Protein AF-A0A256K392-F1 (afdb_monomer)

Solvent-accessible surface area (backbone atoms only — not comparable to full-atom values): 18544 Å² total; per-residue (Å²): 137,90,82,90,87,82,88,84,87,84,84,86,85,80,87,85,85,87,83,89,86,84,88,83,85,89,82,84,88,82,82,86,81,87,84,83,86,85,86,85,81,87,85,88,84,87,83,88,81,89,87,86,90,85,88,85,89,88,82,90,83,94,78,85,88,77,91,72,77,81,73,70,75,74,74,72,71,73,66,70,49,43,31,36,43,35,46,28,26,58,23,55,61,65,75,44,62,61,86,22,88,60,51,7,28,46,30,39,31,24,19,27,38,35,36,24,50,76,59,30,83,83,64,53,84,72,36,63,56,49,67,11,45,45,29,14,21,30,55,21,39,27,65,26,49,95,93,48,65,9,34,33,55,56,40,60,71,32,91,54,41,79,44,55,38,77,50,54,59,94,72,76,59,83,28,77,78,32,87,79,75,79,60,94,64,67,36,49,36,47,52,79,31,62,39,72,50,75,45,81,43,35,66,50,27,20,38,32,42,42,25,13,39,34,41,23,35,21,28,23,40,28,41,40,65,66,25,36,73,45,14,47,78,81,72,66,67,45,70,45,81,54,38,90,39,45,39,46,27,31,35,25,49,34,61,68,83,51,52,72,48,45,73,54,51,19,39,60,56,37,95,51,65,86,62,56,57,81,52,80,46,32,22,38,56,39,92,76,58,87,75,83,69,90,77,78,57,45,76,48,36,37,44,34,36,36,37,71,107

Secondary structure (DSSP, 8-state):
--------------------------------------------------------------------------------EEEEEEEEE---TTSS-TTSTTTT--EEEEEEEEEESSS-SS--TTSPPPHHHHHHHHH--TT-STTS--HHHHHHT-TTEEEEEEE--SSPPP-SS-TTS-S--PPPBPTT-EEEEEEEE-TT-EEEEEEEEES-SSEEEEE-TT-EESS-SSSPPP-EE-GGGEEEEE-SSS---S-TT-SSSSTTT-SSSS-S-------EEGGG--SS-----GGGTEEEEEEE-

Sequence (309 aa):
MTHRDARRRFLTASGGLATLALAGCLGDGGTGDQGGMDDGSGMDGDGAMNGDGGADDDEGMDGDGGTDDDETGDDGMAESATVRVRIENVASPDFYPAETPTDGAVWITPGAYAVHEGENPVYELGESASIGLEALAEAGPPTGFEGADGLVDELEASSVVAHSGVYAPADTVADPNDPTGEVPGAPPIAPGGAFEFEVDVSPGHRLSFASMFVPSNDVFVSTEEAGIVLWPEDGDPVDGDVTDAAALFDAGTEPNAEPPGKGPDQAPAQEAPDQGADEGGVVRRLREVDDGHEYPAVGDVVQVTVTPT

Organism: Halorubrum ezzemoulense (NCBI:txid337243)

Mean predicted aligned error: 14.4 Å

pLDDT: mean 79.13, std 24.51, range [30.17, 98.94]

InterPro domains:
  IPR009465 Spondin, N-terminal [NF038123] (82-305)
  IPR038678 Spondin, N-terminal domain superfamily [G3DSA:2.60.40.2130] (65-279)

Foldseek 3Di:
DDDDDDDDDDDDDDDDDDDDDDDDDDDDDDDDDDDDDDDDDDDDDDDDDDDDDDDDDDDDDDDDDDPPPPPVPCPPPFDKFKKKKKKAFLADQQCAPCPFLSRRWKWWAKKKKFWFAFWAQQFDFFAAGDQQLLLCQAPNDQQGDVPDGHSQSSLVPDPGTPDMDIFADPDADQASLPVPPPDPGGHTDTHGDMTMDMDMDGARIFMWMWIYIAFFRGKIKIFDGGGHGQHHNPDGGDFWWRQVRMAMKGNQQADRQDEGRDDQRTPSNDPDSHGGDGRVTHIHGVVPDPSPYDDDTSVNTIIMGMHTD

Radius of gyration: 31.11 Å; Cα contacts (8 Å, |Δi|>4): 636; chains: 1; bounding box: 67×87×109 Å

Nearest PDB structures (foldseek):
  3d34-assembly1_A  TM=7.121E-01  e=4.909E-09  Homo sapiens
  3q13-assembly1_A  TM=6.413E-01  e=3.363E-08  Homo sapiens

Structure (mmCIF, N/CA/C/O backbone):
data_AF-A0A256K392-F1
#
_entry.id   AF-A0A256K392-F1
#
loop_
_atom_site.group_PDB
_atom_site.id
_atom_site.type_symbol
_atom_site.label_atom_id
_atom_site.label_alt_id
_atom_site.label_comp_id
_atom_site.label_asym_id
_atom_site.label_entity_id
_atom_site.label_seq_id
_atom_site.pdbx_PDB_ins_code
_atom_site.Cartn_x
_atom_site.Cartn_y
_atom_site.Cartn_z
_atom_site.occupancy
_atom_site.B_iso_or_equiv
_atom_site.auth_seq_id
_atom_site.auth_comp_id
_atom_site.auth_asym_id
_atom_site.auth_atom_id
_atom_site.pdbx_PDB_model_num
ATOM 1 N N . MET A 1 1 ? 16.420 -33.766 -53.984 1.00 40.19 1 MET A N 1
ATOM 2 C CA . MET A 1 1 ? 15.920 -32.801 -54.984 1.00 40.19 1 MET A CA 1
ATOM 3 C C . MET A 1 1 ? 15.340 -31.624 -54.197 1.00 40.19 1 MET A C 1
ATOM 5 O O . MET A 1 1 ? 14.243 -31.761 -53.692 1.00 40.19 1 MET A O 1
ATOM 9 N N . THR A 1 2 ? 16.145 -30.717 -53.636 1.00 45.31 2 THR A N 1
ATOM 10 C CA . THR A 1 2 ? 16.736 -29.483 -54.217 1.00 45.31 2 THR A CA 1
ATOM 11 C C . THR A 1 2 ? 15.733 -28.492 -54.815 1.00 45.31 2 THR A C 1
ATOM 13 O O . THR A 1 2 ? 15.120 -28.823 -55.823 1.00 45.31 2 THR A O 1
ATOM 16 N N . HIS A 1 3 ? 15.710 -27.294 -54.201 1.00 45.91 3 HIS A N 1
ATOM 17 C CA . HIS A 1 3 ? 15.350 -25.920 -54.644 1.00 45.91 3 HIS A CA 1
ATOM 18 C C . HIS A 1 3 ? 14.400 -25.286 -53.608 1.00 45.91 3 HIS A C 1
ATOM 20 O O . HIS A 1 3 ? 13.300 -25.785 -53.435 1.00 45.91 3 HIS A O 1
ATOM 26 N N . ARG A 1 4 ? 14.770 -24.336 -52.728 1.00 49.72 4 ARG A N 1
ATOM 27 C CA . ARG A 1 4 ? 15.493 -23.042 -52.838 1.00 49.72 4 ARG A CA 1
ATOM 28 C C . ARG A 1 4 ? 14.914 -22.105 -53.900 1.00 49.72 4 ARG A C 1
ATOM 30 O O . ARG A 1 4 ? 15.197 -22.316 -55.070 1.00 49.72 4 ARG A O 1
ATOM 37 N N . ASP A 1 5 ? 14.182 -21.088 -53.431 1.00 49.06 5 ASP A N 1
ATOM 38 C CA . ASP A 1 5 ? 14.104 -19.692 -53.912 1.00 49.06 5 ASP A CA 1
ATOM 39 C C . ASP A 1 5 ? 13.075 -18.936 -53.040 1.00 49.06 5 ASP A C 1
ATOM 41 O O . ASP A 1 5 ? 12.139 -19.551 -52.549 1.00 49.06 5 ASP A O 1
ATOM 45 N N . ALA A 1 6 ? 13.114 -17.632 -52.769 1.00 42.97 6 ALA A N 1
ATOM 46 C CA . ALA A 1 6 ? 14.144 -16.602 -52.800 1.00 42.97 6 ALA A CA 1
ATOM 47 C C . ALA A 1 6 ? 13.587 -15.377 -52.032 1.00 42.97 6 ALA A C 1
ATOM 49 O O . ALA A 1 6 ? 12.384 -15.202 -51.866 1.00 42.97 6 ALA A O 1
ATOM 50 N N . ARG A 1 7 ? 14.510 -14.540 -51.564 1.00 46.59 7 ARG A N 1
ATOM 51 C CA . ARG A 1 7 ? 14.376 -13.325 -50.742 1.00 46.59 7 ARG A CA 1
ATOM 52 C C . ARG A 1 7 ? 13.439 -12.244 -51.311 1.00 46.59 7 ARG A C 1
ATOM 54 O O . ARG A 1 7 ? 13.421 -12.050 -52.521 1.00 46.59 7 ARG A O 1
ATOM 61 N N . ARG A 1 8 ? 12.925 -11.372 -50.427 1.00 52.69 8 ARG A N 1
ATOM 62 C CA . ARG A 1 8 ? 12.938 -9.901 -50.613 1.00 52.69 8 ARG A CA 1
ATOM 63 C C . ARG A 1 8 ? 12.915 -9.162 -49.264 1.00 52.69 8 ARG A C 1
ATOM 65 O O . ARG A 1 8 ? 11.919 -9.169 -48.559 1.00 52.69 8 ARG A O 1
ATOM 72 N N . ARG A 1 9 ? 14.053 -8.537 -48.936 1.00 41.88 9 ARG A N 1
ATOM 73 C CA . ARG A 1 9 ? 14.199 -7.441 -47.965 1.00 41.88 9 ARG A CA 1
ATOM 74 C C . ARG A 1 9 ? 13.764 -6.148 -48.656 1.00 41.88 9 ARG A C 1
ATOM 76 O O . ARG A 1 9 ? 14.190 -5.926 -49.789 1.00 41.88 9 ARG A O 1
ATOM 83 N N . PHE A 1 10 ? 13.018 -5.293 -47.965 1.00 45.00 10 PHE A N 1
ATOM 84 C CA . PHE A 1 10 ? 12.927 -3.874 -48.296 1.00 45.00 10 PHE A CA 1
ATOM 85 C C . PHE A 1 10 ? 13.644 -3.085 -47.200 1.00 45.00 10 PHE A C 1
ATOM 87 O O . PHE A 1 10 ? 13.265 -3.128 -46.036 1.00 45.00 10 PHE A O 1
ATOM 94 N N . LEU A 1 11 ? 14.743 -2.449 -47.598 1.00 40.25 11 LEU A N 1
ATOM 95 C CA . LEU A 1 11 ? 15.396 -1.356 -46.891 1.00 40.25 11 LEU A CA 1
ATOM 96 C C . LEU A 1 11 ? 14.751 -0.073 -47.410 1.00 40.25 11 LEU A C 1
ATOM 98 O O . LEU A 1 11 ? 14.757 0.141 -48.624 1.00 40.25 11 LEU A O 1
ATOM 102 N N . THR A 1 12 ? 14.275 0.784 -46.516 1.00 46.38 12 THR A N 1
ATOM 103 C CA . THR A 1 12 ? 14.014 2.186 -46.843 1.00 46.38 12 THR A CA 1
ATOM 104 C C . THR A 1 12 ? 14.860 3.023 -45.900 1.00 46.38 12 THR A C 1
ATOM 106 O O . THR A 1 12 ? 14.600 3.089 -44.705 1.00 46.38 12 THR A O 1
ATOM 109 N N . ALA A 1 13 ? 15.926 3.591 -46.454 1.00 40.59 13 ALA A N 1
ATOM 110 C CA . ALA A 1 13 ? 16.734 4.622 -45.835 1.00 40.59 13 ALA A CA 1
ATOM 111 C C . ALA A 1 13 ? 16.375 5.949 -46.505 1.00 40.59 13 ALA A C 1
ATOM 113 O O . ALA A 1 13 ? 16.388 6.045 -47.733 1.00 40.59 13 ALA A O 1
ATOM 114 N N . SER A 1 14 ? 16.109 6.967 -45.700 1.00 49.56 14 SER A N 1
ATOM 115 C CA . SER A 1 14 ? 16.059 8.358 -46.137 1.00 49.56 14 SER A CA 1
ATOM 116 C C . SER A 1 14 ? 16.543 9.228 -44.981 1.00 49.56 14 SER A C 1
ATOM 118 O O . SER A 1 14 ? 15.827 9.425 -44.006 1.00 49.56 14 SER A O 1
ATOM 120 N N . GLY A 1 15 ? 17.793 9.696 -45.086 1.00 36.78 15 GLY A N 1
ATOM 121 C CA . GLY A 1 15 ? 18.264 10.887 -44.373 1.00 36.78 15 GLY A CA 1
ATOM 122 C C . GLY A 1 15 ? 17.644 12.140 -44.995 1.00 36.78 15 GLY A C 1
ATOM 123 O O . GLY A 1 15 ? 16.995 12.063 -46.032 1.00 36.78 15 GLY A O 1
ATOM 124 N N . GLY A 1 16 ? 17.799 13.342 -44.469 1.00 37.69 16 GLY A N 1
ATOM 125 C CA . GLY A 1 16 ? 18.478 13.879 -43.296 1.00 37.69 16 GLY A CA 1
ATOM 126 C C . GLY A 1 16 ? 18.304 15.403 -43.374 1.00 37.69 16 GLY A C 1
ATOM 127 O O . GLY A 1 16 ? 17.855 15.892 -44.409 1.00 37.69 16 GLY A O 1
ATOM 128 N N . LEU A 1 17 ? 18.659 16.150 -42.327 1.00 37.97 17 LEU A N 1
ATOM 129 C CA . LEU A 1 17 ? 19.214 17.511 -42.417 1.00 37.97 17 LEU A CA 1
ATOM 130 C C . LEU A 1 17 ? 19.549 18.007 -41.008 1.00 37.97 17 LEU A C 1
ATOM 132 O O . LEU A 1 17 ? 18.671 18.224 -40.182 1.00 37.97 17 LEU A O 1
ATOM 136 N N . ALA A 1 18 ? 20.845 18.179 -40.760 1.00 38.81 18 ALA A N 1
ATOM 137 C CA . ALA A 1 18 ? 21.370 18.940 -39.642 1.00 38.81 18 ALA A CA 1
ATOM 138 C C . ALA A 1 18 ? 21.511 20.404 -40.074 1.00 38.81 18 ALA A C 1
ATOM 140 O O . ALA A 1 18 ? 22.108 20.690 -41.115 1.00 38.81 18 ALA A O 1
ATOM 141 N N . THR A 1 19 ? 21.013 21.327 -39.258 1.00 42.72 19 THR A N 1
ATOM 142 C CA . THR A 1 19 ? 21.326 22.756 -39.345 1.00 42.72 19 THR A CA 1
ATOM 143 C C . THR A 1 19 ? 22.083 23.172 -38.092 1.00 42.72 19 THR A C 1
ATOM 145 O O . THR A 1 19 ? 21.503 23.277 -37.017 1.00 42.72 19 THR A O 1
ATOM 148 N N . LEU A 1 20 ? 23.389 23.408 -38.251 1.00 39.03 20 LEU A N 1
ATOM 149 C CA . LEU A 1 20 ? 24.193 24.212 -37.333 1.00 39.03 20 LEU A CA 1
ATOM 150 C C . LEU A 1 20 ? 23.914 25.699 -37.587 1.00 39.03 20 LEU A C 1
ATOM 152 O O . LEU A 1 20 ? 23.986 26.149 -38.732 1.00 39.03 20 LEU A O 1
ATOM 156 N N . ALA A 1 21 ? 23.739 26.468 -36.515 1.00 46.66 21 ALA A N 1
ATOM 157 C CA . ALA A 1 21 ? 23.997 27.903 -36.497 1.00 46.66 21 ALA A CA 1
ATOM 158 C C . ALA A 1 21 ? 24.859 28.238 -35.267 1.00 46.66 21 ALA A C 1
ATOM 160 O O . ALA A 1 21 ? 24.577 27.803 -34.155 1.00 46.66 21 ALA A O 1
ATOM 161 N N . LEU A 1 22 ? 25.945 28.969 -35.515 1.00 42.41 22 LEU A N 1
ATOM 162 C CA . LEU A 1 22 ? 26.962 29.430 -34.569 1.00 42.41 22 LEU A CA 1
ATOM 163 C C . LEU A 1 22 ? 26.827 30.948 -34.353 1.00 42.41 22 LEU A C 1
ATOM 165 O O . LEU A 1 22 ? 26.520 31.664 -35.305 1.00 42.41 22 LEU A O 1
ATOM 169 N N . ALA A 1 23 ? 27.250 31.382 -33.156 1.00 38.81 23 ALA A N 1
ATOM 170 C CA . ALA A 1 23 ? 27.645 32.737 -32.716 1.00 38.81 23 ALA A CA 1
ATOM 171 C C . ALA A 1 23 ? 26.511 33.736 -32.368 1.00 38.81 23 ALA A C 1
ATOM 173 O O . ALA A 1 23 ? 25.552 33.868 -33.113 1.00 38.81 23 ALA A O 1
ATOM 174 N N . GLY A 1 24 ? 26.569 34.518 -31.278 1.00 30.17 24 GLY A N 1
ATOM 175 C CA . GLY A 1 24 ? 27.601 34.704 -30.248 1.00 30.17 24 GLY A CA 1
ATOM 176 C C . GLY A 1 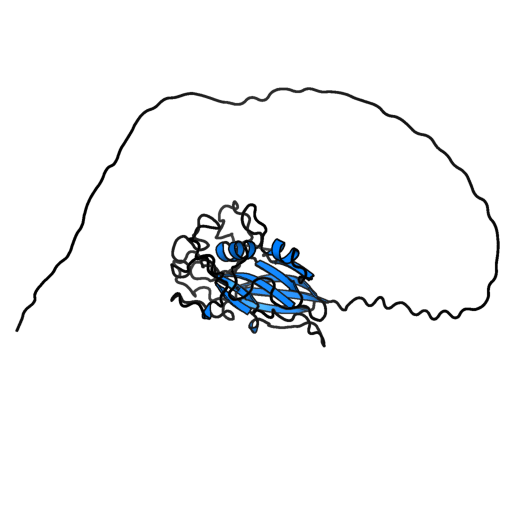24 ? 27.288 35.873 -29.287 1.00 30.17 24 GLY A C 1
ATOM 177 O O . GLY A 1 24 ? 26.268 36.537 -29.443 1.00 30.17 24 GLY A O 1
ATOM 178 N N . CYS A 1 25 ? 28.252 36.134 -28.385 1.00 41.62 25 CYS A N 1
ATOM 179 C CA . CYS A 1 25 ? 28.512 37.358 -27.586 1.00 41.62 25 CYS A CA 1
ATOM 180 C C . CYS A 1 25 ? 27.650 37.560 -26.311 1.00 41.62 25 CYS A C 1
ATOM 182 O O . CYS A 1 25 ? 26.445 37.714 -26.412 1.00 41.62 25 CYS A O 1
ATOM 184 N N . LEU A 1 26 ? 28.189 37.433 -25.083 1.00 36.59 26 LEU A N 1
ATOM 185 C CA . LEU A 1 26 ? 29.143 38.284 -24.315 1.00 36.59 26 LEU A CA 1
ATOM 186 C C . LEU A 1 26 ? 28.433 39.269 -23.355 1.00 36.59 26 LEU A C 1
ATOM 188 O O . LEU A 1 26 ? 27.670 40.111 -23.813 1.00 36.59 26 LEU A O 1
ATOM 192 N N . GLY A 1 27 ? 28.799 39.223 -22.064 1.00 32.47 27 GLY A N 1
ATOM 193 C CA . GLY A 1 27 ? 28.554 40.262 -21.043 1.00 32.47 27 GLY A CA 1
ATOM 194 C C . GLY A 1 27 ? 28.122 39.663 -19.696 1.00 32.47 27 GLY A C 1
ATOM 195 O O . GLY A 1 27 ? 26.992 39.212 -19.593 1.00 32.47 27 GLY A O 1
ATOM 196 N N . ASP A 1 28 ? 29.045 39.393 -18.762 1.00 36.66 28 ASP A N 1
ATOM 197 C CA . ASP A 1 28 ? 29.478 40.302 -17.667 1.00 36.66 28 ASP A CA 1
ATOM 198 C C . ASP A 1 28 ? 28.429 40.314 -16.531 1.00 36.66 28 ASP A C 1
ATOM 200 O O . ASP A 1 28 ? 27.298 40.723 -16.740 1.00 36.66 28 ASP A O 1
ATOM 204 N N . GLY A 1 29 ? 28.644 39.689 -15.372 1.00 36.31 29 GLY A N 1
ATOM 205 C CA . GLY A 1 29 ? 29.624 40.056 -14.349 1.00 36.31 29 GLY A CA 1
ATOM 206 C C . GLY A 1 29 ? 28.836 40.517 -13.111 1.00 36.31 29 GLY A C 1
ATOM 207 O O . GLY A 1 29 ? 28.153 41.533 -13.167 1.00 36.31 29 GLY A O 1
ATOM 208 N N . GLY A 1 30 ? 28.857 39.756 -12.012 1.00 32.38 30 GLY A N 1
ATOM 209 C CA . GLY A 1 30 ? 28.022 40.049 -10.838 1.00 32.38 30 GLY A CA 1
ATOM 210 C C . GLY A 1 30 ? 28.508 39.367 -9.564 1.00 32.38 30 GLY A C 1
ATOM 211 O O . GLY A 1 30 ? 27.901 38.416 -9.088 1.00 32.38 30 GLY A O 1
ATOM 212 N N . THR A 1 31 ? 29.636 39.838 -9.039 1.00 37.41 31 THR A N 1
ATOM 213 C CA . THR A 1 31 ? 30.092 39.594 -7.664 1.00 37.41 31 THR A CA 1
ATOM 214 C C . THR A 1 31 ? 29.244 40.387 -6.672 1.00 37.41 31 THR A C 1
ATOM 216 O O . THR A 1 31 ? 28.872 41.524 -6.961 1.00 37.41 31 THR A O 1
ATOM 219 N N . GLY A 1 32 ? 28.970 39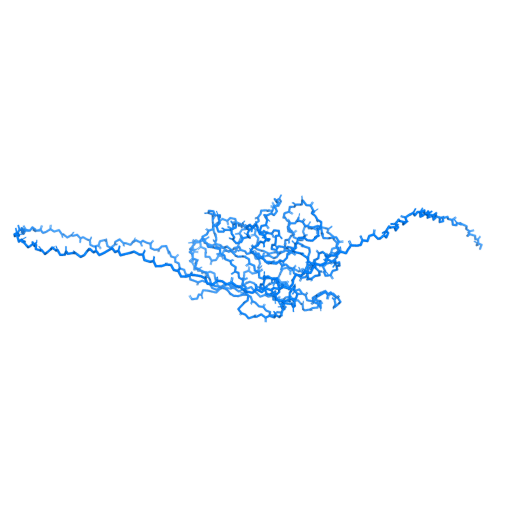.799 -5.507 1.00 35.75 32 GLY A N 1
ATOM 220 C CA . GLY A 1 32 ? 28.201 40.434 -4.439 1.00 35.75 32 GLY A CA 1
ATOM 221 C C . GLY A 1 32 ? 28.896 41.615 -3.766 1.00 35.75 32 GLY A C 1
ATOM 222 O O . GLY A 1 32 ? 30.085 41.837 -3.966 1.00 35.75 32 GLY A O 1
ATOM 223 N N . ASP A 1 33 ? 28.142 42.326 -2.933 1.00 36.59 33 ASP A N 1
ATOM 224 C CA . ASP A 1 33 ? 28.607 42.842 -1.647 1.00 36.59 33 ASP A CA 1
ATOM 225 C C . ASP A 1 33 ? 27.402 43.252 -0.794 1.00 36.59 33 ASP A C 1
ATOM 227 O O . ASP A 1 33 ? 26.360 43.675 -1.296 1.00 36.59 33 ASP A O 1
ATOM 231 N N . GLN A 1 34 ? 27.577 43.066 0.505 1.00 47.81 34 GLN A N 1
ATOM 232 C CA . GLN A 1 34 ? 26.666 43.406 1.580 1.00 47.81 34 GLN A CA 1
ATOM 233 C C . GLN A 1 34 ? 26.633 44.922 1.784 1.00 47.81 34 GLN A C 1
ATOM 235 O O . GLN A 1 34 ? 27.634 45.613 1.608 1.00 47.81 34 GLN A O 1
ATOM 240 N N . GLY A 1 35 ? 25.509 45.445 2.264 1.00 32.91 35 GLY A N 1
ATOM 241 C CA . GLY A 1 35 ? 25.483 46.811 2.761 1.00 32.91 35 GLY A CA 1
ATOM 242 C C . GLY A 1 35 ? 24.150 47.221 3.360 1.00 32.91 35 GLY A C 1
ATOM 243 O O . GLY A 1 35 ? 23.137 47.218 2.670 1.00 32.91 35 GLY A O 1
ATOM 244 N N . GLY A 1 36 ? 24.203 47.680 4.611 1.00 33.62 36 GLY A N 1
ATOM 245 C CA . GLY A 1 36 ? 23.394 48.821 5.036 1.00 33.62 36 GLY A CA 1
ATOM 246 C C . GLY A 1 36 ? 22.408 48.566 6.165 1.00 33.62 36 GLY A C 1
ATOM 247 O O . GLY A 1 36 ? 21.286 48.143 5.932 1.00 33.62 36 GLY A O 1
ATOM 248 N N . MET A 1 37 ? 22.852 48.907 7.372 1.00 44.97 37 MET A N 1
ATOM 249 C CA . MET A 1 37 ? 22.060 49.201 8.569 1.00 44.97 37 MET A CA 1
ATOM 250 C C . MET A 1 37 ? 20.975 50.259 8.289 1.00 44.97 37 MET A C 1
ATOM 252 O O . MET A 1 37 ? 21.246 51.173 7.515 1.00 44.97 37 MET A O 1
ATOM 256 N N . ASP A 1 38 ? 19.844 50.222 9.001 1.00 41.88 38 ASP A N 1
ATOM 257 C CA . ASP A 1 38 ? 19.486 51.367 9.850 1.00 41.88 38 ASP A CA 1
ATOM 258 C C . ASP A 1 38 ? 18.472 51.012 10.943 1.00 41.88 38 ASP A C 1
ATOM 260 O O . ASP A 1 38 ? 17.636 50.116 10.808 1.00 41.88 38 ASP A O 1
ATOM 264 N N . ASP A 1 39 ? 18.626 51.730 12.044 1.00 44.81 39 ASP A N 1
ATOM 265 C CA . ASP A 1 39 ? 17.828 51.729 13.254 1.00 44.81 39 ASP A CA 1
ATOM 266 C C . ASP A 1 39 ? 16.569 52.610 13.109 1.00 44.81 39 ASP A C 1
ATOM 268 O O . ASP A 1 39 ? 16.404 53.380 12.165 1.00 44.81 39 ASP A O 1
ATOM 272 N N . GLY A 1 40 ? 15.615 52.469 14.034 1.00 39.59 40 GLY A N 1
ATOM 273 C CA . GLY A 1 40 ? 14.370 53.235 13.970 1.00 39.59 40 GLY A CA 1
ATOM 274 C C . GLY A 1 40 ? 13.417 52.953 15.122 1.00 39.59 40 GLY A C 1
ATOM 275 O O . GLY A 1 40 ? 12.594 52.049 15.082 1.00 39.59 40 GLY A O 1
ATOM 276 N N . SER A 1 41 ? 13.565 53.769 16.153 1.00 39.56 41 SER A N 1
ATOM 277 C CA . SER A 1 41 ? 12.841 53.875 17.419 1.00 39.56 41 SER A CA 1
ATOM 278 C C . SER A 1 41 ? 11.303 53.976 17.361 1.00 39.56 41 SER A C 1
ATOM 280 O O . SER A 1 41 ? 10.775 54.755 16.574 1.00 39.56 41 SER A O 1
ATOM 282 N N . GLY A 1 42 ? 10.645 53.384 18.369 1.00 35.19 42 GLY A N 1
ATOM 283 C CA . GLY A 1 42 ? 9.783 54.111 19.319 1.00 35.19 42 GLY A CA 1
ATOM 284 C C . GLY A 1 42 ? 8.281 54.216 19.022 1.00 35.19 42 GLY A C 1
ATOM 285 O O . GLY A 1 42 ? 7.885 54.795 18.020 1.00 35.19 42 GLY A O 1
ATOM 286 N N . MET A 1 43 ? 7.452 53.777 19.978 1.00 46.78 43 MET A N 1
ATOM 287 C CA . MET A 1 43 ? 6.478 54.647 20.658 1.00 46.78 43 MET A CA 1
ATOM 288 C C . MET A 1 43 ? 5.803 53.934 21.839 1.00 46.78 43 MET A C 1
ATOM 290 O O . MET A 1 43 ? 5.367 52.790 21.741 1.00 46.78 43 MET A O 1
ATOM 294 N N . ASP A 1 44 ? 5.770 54.675 22.942 1.00 40.03 44 ASP A N 1
ATOM 295 C CA . ASP A 1 44 ? 5.219 54.387 24.262 1.00 40.03 44 ASP A CA 1
ATOM 296 C C . ASP A 1 44 ? 3.6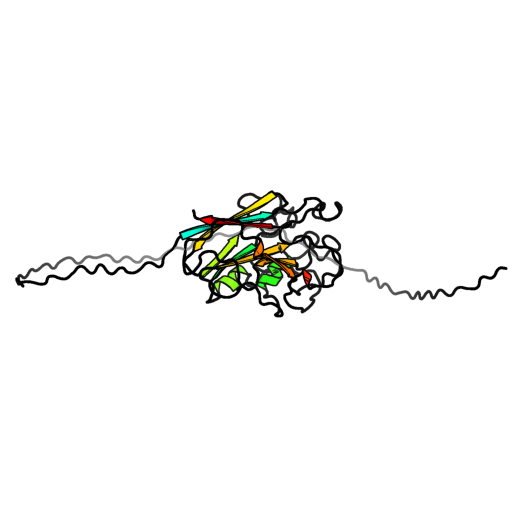87 54.248 24.283 1.00 40.03 44 ASP A C 1
ATOM 298 O O . ASP A 1 44 ? 2.983 54.726 23.390 1.00 40.03 44 ASP A O 1
ATOM 302 N N . GLY A 1 45 ? 3.160 53.671 25.366 1.00 40.75 45 GLY A N 1
ATOM 303 C CA . GLY A 1 45 ? 1.721 53.608 25.615 1.00 40.75 45 GLY A CA 1
ATOM 304 C C . GLY A 1 45 ? 1.359 53.023 26.976 1.00 40.75 45 GLY A C 1
ATOM 305 O O . GLY A 1 45 ? 0.764 51.954 27.056 1.00 40.75 45 GLY A O 1
ATOM 306 N N . ASP A 1 46 ? 1.737 53.734 28.035 1.00 43.12 46 ASP A N 1
ATOM 307 C CA . ASP A 1 46 ? 1.414 53.461 29.436 1.00 43.12 46 ASP A CA 1
ATOM 308 C C . ASP A 1 46 ? -0.098 53.525 29.722 1.00 43.12 46 ASP A C 1
ATOM 310 O O . ASP A 1 46 ? -0.818 54.344 29.148 1.00 43.12 46 ASP A O 1
ATOM 314 N N . GLY A 1 47 ? -0.579 52.745 30.698 1.00 38.28 47 GLY A N 1
ATOM 315 C CA . GLY A 1 47 ? -1.956 52.882 31.181 1.00 38.28 47 GLY A CA 1
ATOM 316 C C . GLY A 1 47 ? -2.383 51.892 32.262 1.00 38.28 47 GLY A C 1
ATOM 317 O O . GLY A 1 47 ? -3.277 51.084 32.043 1.00 38.28 47 GLY A O 1
ATOM 318 N N . ALA A 1 48 ? -1.761 51.960 33.439 1.00 40.12 48 ALA A N 1
ATOM 319 C CA . ALA A 1 48 ? -2.259 51.323 34.660 1.00 40.12 48 ALA A CA 1
ATOM 320 C C . ALA A 1 48 ? -3.498 52.056 35.224 1.00 40.12 48 ALA A C 1
ATOM 322 O O . ALA A 1 48 ? -3.584 53.275 35.082 1.00 40.12 48 ALA A O 1
ATOM 323 N N . MET A 1 49 ? -4.383 51.334 35.937 1.00 44.31 49 MET A N 1
ATOM 324 C CA . MET A 1 49 ? -4.854 51.614 37.320 1.00 44.31 49 MET A CA 1
ATOM 325 C C . MET A 1 49 ? -6.188 50.898 37.654 1.00 44.31 49 MET A C 1
ATOM 327 O O . MET A 1 49 ? -7.232 51.234 37.111 1.00 44.31 49 MET A O 1
ATOM 331 N N . ASN A 1 50 ? -6.098 49.956 38.605 1.00 41.19 50 ASN A N 1
ATOM 332 C CA . ASN A 1 50 ? -6.905 49.727 39.823 1.00 41.19 50 ASN A CA 1
ATOM 333 C C . ASN A 1 50 ? -8.439 49.915 39.863 1.00 41.19 50 ASN A C 1
ATOM 335 O O . ASN A 1 50 ? -8.965 50.973 39.534 1.00 41.19 50 ASN A O 1
ATOM 339 N N . GLY A 1 51 ? -9.108 48.971 40.543 1.00 36.88 51 GLY A N 1
ATOM 340 C CA . GLY A 1 51 ? -10.430 49.177 41.149 1.00 36.88 51 GLY A CA 1
ATOM 341 C C . GLY A 1 51 ? -10.963 47.952 41.902 1.00 36.88 51 GLY A C 1
ATOM 342 O O . GLY A 1 51 ? -11.548 47.069 41.294 1.00 36.88 51 GLY A O 1
ATOM 343 N N . ASP A 1 52 ? -10.729 47.932 43.212 1.00 43.03 52 ASP A N 1
ATOM 344 C CA . ASP A 1 52 ? -11.206 46.992 44.237 1.00 43.03 52 ASP A CA 1
ATOM 345 C C . ASP A 1 52 ? -12.692 47.210 44.614 1.00 43.03 52 ASP A C 1
ATOM 347 O O . ASP A 1 52 ? -13.202 48.324 44.483 1.00 43.03 52 ASP A O 1
ATOM 351 N N . GLY A 1 53 ? -13.327 46.177 45.185 1.00 33.81 53 GLY A N 1
ATOM 352 C CA . GLY A 1 53 ? -14.388 46.335 46.189 1.00 33.81 53 GLY A CA 1
ATOM 353 C C . GLY A 1 53 ? -15.798 45.844 45.832 1.00 33.81 53 GLY A C 1
ATOM 354 O O . GLY A 1 53 ? -16.458 46.402 44.958 1.00 33.81 53 GLY A O 1
ATOM 355 N N . GLY A 1 54 ? -16.310 44.888 46.620 1.00 34.91 54 GLY A N 1
ATOM 356 C CA . GLY A 1 54 ? -17.752 44.642 46.758 1.00 34.91 54 GLY A CA 1
ATOM 357 C C . GLY A 1 54 ? -18.122 43.243 47.254 1.00 34.91 54 GLY A C 1
ATOM 358 O O . GLY A 1 54 ? -18.416 42.371 46.446 1.00 34.91 54 GLY A O 1
ATOM 359 N N . ALA A 1 55 ? -18.122 43.047 48.573 1.00 45.12 55 ALA A N 1
ATOM 360 C CA . ALA A 1 55 ? -18.833 41.961 49.250 1.00 45.12 55 ALA A CA 1
ATOM 361 C C . ALA A 1 55 ? -20.251 42.430 49.612 1.00 45.12 55 ALA A C 1
ATOM 363 O O . ALA A 1 55 ? -20.402 43.617 49.885 1.00 45.12 55 ALA A O 1
ATOM 364 N N . ASP A 1 56 ? -21.229 41.520 49.645 1.00 43.84 56 ASP A N 1
ATOM 365 C CA . ASP A 1 56 ? -22.323 41.497 50.631 1.00 43.84 56 ASP A CA 1
ATOM 366 C C . ASP A 1 56 ? -23.088 40.156 50.559 1.00 43.84 56 ASP A C 1
ATOM 368 O O . ASP A 1 56 ? -23.357 39.625 49.479 1.00 43.84 56 ASP A O 1
ATOM 372 N N . ASP A 1 57 ? -23.375 39.630 51.750 1.00 43.53 57 ASP A N 1
ATOM 373 C CA . ASP A 1 57 ? -24.132 38.423 52.102 1.00 43.53 57 ASP A CA 1
ATOM 374 C C . ASP A 1 57 ? -25.652 38.575 51.872 1.00 43.53 57 ASP A C 1
ATOM 376 O O . ASP A 1 57 ? -26.169 39.685 51.995 1.00 43.53 57 ASP A O 1
AT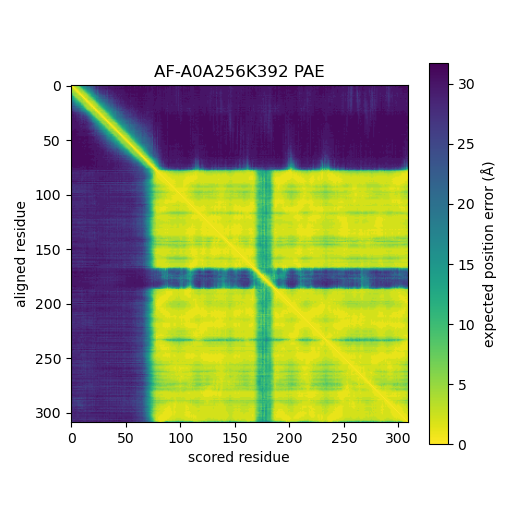OM 380 N N . ASP A 1 58 ? -26.386 37.467 51.672 1.00 42.31 58 ASP A N 1
ATOM 381 C CA . ASP A 1 58 ? -27.653 37.219 52.397 1.00 42.31 58 ASP A CA 1
ATOM 382 C C . ASP A 1 58 ? -28.089 35.736 52.361 1.00 42.31 58 ASP A C 1
ATOM 384 O O . ASP A 1 58 ? -27.734 34.964 51.469 1.00 42.31 58 ASP A O 1
ATOM 388 N N . GLU A 1 59 ? -28.844 35.360 53.390 1.00 43.38 59 GLU A N 1
ATOM 389 C CA . GLU A 1 59 ? -29.109 34.024 53.917 1.00 43.38 59 GLU A CA 1
ATOM 390 C C . GLU A 1 59 ? -30.273 33.237 53.263 1.00 43.38 59 GLU A C 1
ATOM 392 O O . GLU A 1 59 ? -31.277 33.798 52.837 1.00 43.38 59 GLU A O 1
ATOM 397 N N . GLY A 1 60 ? -30.190 31.899 53.355 1.00 38.53 60 GLY A N 1
ATOM 398 C CA . GLY A 1 60 ? -31.260 31.039 53.893 1.00 38.53 60 GLY A CA 1
ATOM 399 C C . GLY A 1 60 ? -32.404 30.557 52.983 1.00 38.53 60 GLY A C 1
ATOM 400 O O . GLY A 1 60 ? -33.287 31.325 52.622 1.00 38.53 60 GLY A O 1
ATOM 401 N N . MET A 1 61 ? -32.501 29.231 52.787 1.00 43.50 61 MET A N 1
ATOM 402 C CA . MET A 1 61 ? -33.771 28.481 52.873 1.00 43.50 61 MET A CA 1
ATOM 403 C C . MET A 1 61 ? -33.530 26.959 52.909 1.00 43.50 61 MET A C 1
ATOM 405 O O . MET A 1 61 ? -32.994 26.383 51.967 1.00 43.50 61 MET A O 1
ATOM 409 N N . ASP A 1 62 ? -33.963 26.321 54.000 1.00 47.53 62 ASP A N 1
ATOM 410 C CA . ASP A 1 62 ? -34.097 24.867 54.137 1.00 47.53 62 ASP A CA 1
ATOM 411 C C . ASP A 1 62 ? -35.213 24.327 53.221 1.00 47.53 62 ASP A C 1
ATOM 413 O O . ASP A 1 62 ? -36.305 24.901 53.159 1.00 47.53 62 ASP A O 1
ATOM 417 N N . GLY A 1 63 ? -34.967 23.191 52.561 1.00 42.22 63 GLY A N 1
ATOM 418 C CA . GLY A 1 63 ? -35.925 22.516 51.682 1.00 42.22 63 GLY A CA 1
ATOM 419 C C . GLY A 1 63 ? -35.656 21.014 51.571 1.00 42.22 63 GLY A C 1
ATOM 420 O O . GLY A 1 63 ? -34.770 20.580 50.852 1.00 42.22 63 GLY A O 1
ATOM 421 N N . ASP A 1 64 ? -36.442 20.269 52.337 1.00 43.03 64 ASP A N 1
ATOM 422 C CA . ASP A 1 64 ? -36.645 18.821 52.422 1.00 43.03 64 ASP A CA 1
ATOM 423 C C . ASP A 1 64 ? -36.639 18.026 51.092 1.00 43.03 64 ASP A C 1
ATOM 425 O O . ASP A 1 64 ? -37.296 18.408 50.128 1.00 43.03 64 ASP A O 1
ATOM 429 N N . GLY A 1 65 ? -35.992 16.854 51.121 1.00 45.22 65 GLY A N 1
ATOM 430 C CA . GLY A 1 65 ? -36.540 15.613 50.561 1.00 45.22 65 GLY A CA 1
ATOM 431 C C . GLY A 1 65 ? -36.626 15.460 49.040 1.00 45.22 65 GLY A C 1
ATOM 432 O O . GLY A 1 65 ? -37.710 15.541 48.468 1.00 45.22 65 GLY A O 1
ATOM 433 N N . GLY A 1 66 ? -35.523 15.048 48.419 1.00 38.44 66 GLY A N 1
ATOM 434 C CA . GLY A 1 66 ? -35.510 14.395 47.110 1.00 38.44 66 GLY A CA 1
ATOM 435 C C . GLY A 1 66 ? -34.466 13.290 47.127 1.00 38.44 66 GLY A C 1
ATOM 436 O O . GLY A 1 66 ? -33.282 13.555 47.294 1.00 38.44 66 GLY A O 1
ATOM 437 N N . THR A 1 67 ? -34.910 12.037 47.063 1.00 48.00 67 THR A N 1
ATOM 438 C CA . THR A 1 67 ? -34.040 10.913 46.701 1.00 48.00 67 THR A CA 1
ATOM 439 C C . THR A 1 67 ? -33.883 11.033 45.196 1.00 48.00 67 THR A C 1
ATOM 441 O O . THR A 1 67 ? -34.689 10.488 44.450 1.00 48.00 67 THR A O 1
ATOM 444 N N . ASP A 1 68 ? -32.940 11.864 44.771 1.00 45.03 68 ASP A N 1
ATOM 445 C CA . ASP A 1 68 ? -32.485 11.830 43.396 1.00 45.03 68 ASP A CA 1
ATOM 446 C C . ASP A 1 68 ? -31.598 10.592 43.320 1.00 45.03 68 ASP A C 1
ATOM 448 O O . ASP A 1 68 ? -30.524 10.530 43.921 1.00 45.03 68 ASP A O 1
ATOM 452 N N . ASP A 1 69 ? -32.156 9.545 42.711 1.00 46.78 69 ASP A N 1
ATOM 453 C CA . ASP A 1 69 ? -31.369 8.466 42.144 1.00 46.78 69 ASP A CA 1
ATOM 454 C C . ASP A 1 69 ? -30.236 9.137 41.365 1.00 46.78 69 ASP A C 1
ATOM 456 O O . ASP A 1 69 ? -30.478 9.830 40.374 1.00 46.78 69 ASP A O 1
ATOM 460 N N . ASP A 1 70 ? -29.007 8.957 41.847 1.00 44.69 70 ASP A N 1
ATOM 461 C CA . ASP A 1 70 ? -27.806 9.090 41.038 1.00 44.69 70 ASP A CA 1
ATOM 462 C C . ASP A 1 70 ? -27.910 8.021 39.933 1.00 44.69 70 ASP A C 1
ATOM 464 O O . ASP A 1 70 ? -27.230 6.994 39.958 1.00 44.69 70 ASP A O 1
ATOM 468 N N . GLU A 1 71 ? -28.786 8.239 38.948 1.00 49.25 71 GLU A N 1
ATOM 469 C CA . GLU A 1 71 ? -28.517 7.805 37.590 1.00 49.25 71 GLU A CA 1
ATOM 470 C C . GLU A 1 71 ? -27.301 8.620 37.166 1.00 49.25 71 GLU A C 1
ATOM 472 O O . GLU A 1 71 ? -27.394 9.695 36.573 1.00 49.25 71 GLU A O 1
ATOM 477 N N . THR A 1 72 ? -26.127 8.122 37.561 1.00 53.06 72 THR A N 1
ATOM 478 C CA . THR A 1 72 ? -24.895 8.390 36.844 1.00 53.06 72 THR A CA 1
ATOM 479 C C . THR A 1 72 ? -25.241 8.177 35.384 1.00 53.06 72 THR A C 1
ATOM 481 O O . THR A 1 72 ? -25.518 7.041 34.990 1.00 53.06 72 THR A O 1
ATOM 484 N N . GLY A 1 73 ? -25.311 9.272 34.627 1.00 45.31 73 GLY A N 1
ATOM 485 C CA . GLY A 1 73 ? -25.267 9.217 33.184 1.00 45.31 73 GLY A CA 1
ATOM 486 C C . GLY A 1 73 ? -24.058 8.368 32.848 1.00 45.31 73 GLY A C 1
ATOM 487 O O . GLY A 1 73 ? -22.917 8.796 33.014 1.00 45.31 73 GLY A O 1
ATOM 488 N N . ASP A 1 74 ? -24.323 7.118 32.485 1.00 50.78 74 ASP A N 1
ATOM 489 C CA . ASP A 1 74 ? -23.452 6.366 31.616 1.00 50.78 74 ASP A CA 1
ATOM 490 C C . ASP A 1 74 ? -23.513 7.138 30.303 1.00 50.78 74 ASP A C 1
ATOM 492 O O . ASP A 1 74 ? -24.331 6.872 29.422 1.00 50.78 74 ASP A O 1
ATOM 496 N N . ASP A 1 75 ? -22.742 8.223 30.250 1.00 45.94 75 ASP A N 1
ATOM 497 C CA . ASP A 1 75 ? -22.372 8.894 29.022 1.00 45.94 75 ASP A CA 1
ATOM 498 C C . ASP A 1 75 ? -21.520 7.857 28.297 1.00 45.94 75 ASP A C 1
ATOM 500 O O . ASP A 1 75 ? -20.297 7.862 28.423 1.00 45.94 75 ASP A O 1
ATOM 504 N N . GLY A 1 76 ? -22.212 6.883 27.694 1.00 48.12 76 GLY A N 1
ATOM 505 C CA . GLY A 1 76 ? -21.671 5.638 27.186 1.00 48.12 76 GLY A CA 1
ATOM 506 C C . GLY A 1 76 ? -20.547 5.955 26.229 1.00 48.12 76 GLY A C 1
ATOM 507 O O . GLY A 1 76 ? -20.781 6.252 25.057 1.00 48.12 76 GLY A O 1
ATOM 508 N N . MET A 1 77 ? -19.327 5.951 26.756 1.00 61.16 77 MET A N 1
ATOM 509 C CA . MET A 1 77 ? -18.133 6.022 25.945 1.00 61.16 77 MET A CA 1
ATOM 510 C C . MET A 1 77 ? -18.215 4.793 25.060 1.00 61.16 77 MET A C 1
ATOM 512 O O . MET A 1 77 ? -18.230 3.671 25.570 1.00 61.16 77 MET A O 1
ATOM 516 N N . ALA A 1 78 ? -18.376 5.024 23.756 1.00 74.00 78 ALA A N 1
ATOM 517 C CA . ALA A 1 78 ? -18.350 3.956 22.777 1.00 74.00 78 ALA A CA 1
ATOM 518 C C . ALA A 1 78 ? -17.123 3.090 23.071 1.00 74.00 78 ALA A C 1
ATOM 520 O O . ALA A 1 78 ? -16.037 3.624 23.313 1.00 74.00 78 ALA A O 1
ATOM 521 N N . GLU A 1 79 ? -17.322 1.775 23.138 1.00 91.12 79 GLU A N 1
ATOM 522 C CA . GLU A 1 79 ? -16.234 0.855 23.443 1.00 91.12 79 GLU A CA 1
ATOM 523 C C . GLU A 1 79 ? -15.088 1.097 22.454 1.00 91.12 79 GLU A C 1
ATOM 525 O O . GLU A 1 79 ? -15.303 1.226 21.244 1.00 91.12 79 GLU A O 1
ATOM 530 N N . SER A 1 80 ? -13.874 1.225 22.983 1.00 94.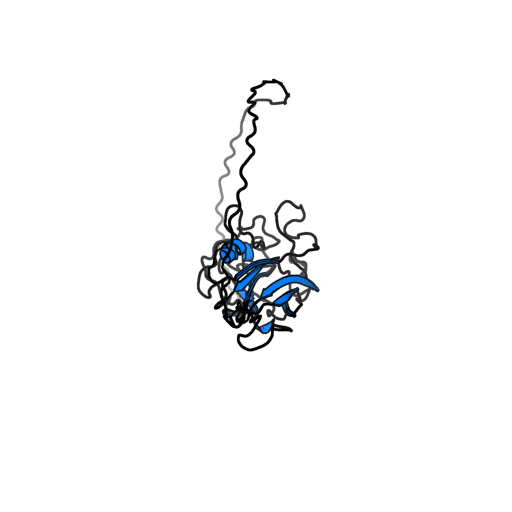75 80 SER A N 1
ATOM 531 C CA . SER A 1 80 ? -12.683 1.476 22.186 1.00 94.75 80 SER A CA 1
ATOM 532 C C . SER A 1 80 ? -11.494 0.687 22.716 1.00 94.75 80 SER A C 1
ATOM 534 O O . SER A 1 80 ? -11.393 0.402 23.911 1.00 94.75 80 SER A O 1
ATOM 536 N N . ALA A 1 81 ? -10.579 0.346 21.820 1.00 96.38 81 ALA A N 1
ATOM 537 C CA . ALA A 1 81 ? -9.348 -0.367 22.113 1.00 96.38 81 ALA A CA 1
ATOM 538 C C . ALA A 1 81 ? -8.283 0.078 21.120 1.00 96.38 81 ALA A C 1
ATOM 540 O O . ALA A 1 81 ? -8.597 0.429 19.984 1.00 96.38 81 ALA A O 1
ATOM 541 N N . THR A 1 82 ? -7.027 0.027 21.536 1.00 97.75 82 THR A N 1
ATOM 542 C CA . THR A 1 82 ? -5.905 0.228 20.627 1.00 97.75 82 THR A CA 1
ATOM 543 C C . THR A 1 82 ? -5.495 -1.129 20.061 1.00 97.75 82 THR A C 1
ATOM 545 O O . THR A 1 82 ? -5.394 -2.124 20.788 1.00 97.75 82 THR A O 1
ATOM 548 N N . VAL A 1 83 ? -5.287 -1.189 18.749 1.00 97.94 83 VAL A N 1
ATOM 549 C CA . VAL A 1 83 ? -4.714 -2.356 18.073 1.00 97.94 83 VAL A CA 1
ATOM 550 C C . VAL A 1 83 ? -3.444 -1.944 17.347 1.00 97.94 83 VAL A C 1
ATOM 552 O O . VAL A 1 83 ? -3.380 -0.884 16.726 1.00 97.94 83 VAL A O 1
ATOM 555 N N . ARG A 1 84 ? -2.434 -2.810 17.384 1.00 97.88 84 ARG A N 1
ATOM 556 C CA . ARG A 1 84 ? -1.255 -2.704 16.531 1.00 97.88 84 ARG A CA 1
ATOM 557 C C . ARG A 1 84 ? -1.510 -3.450 15.232 1.00 97.88 84 ARG A C 1
ATOM 559 O O . ARG A 1 84 ? -1.792 -4.648 15.249 1.00 97.88 84 ARG A O 1
ATOM 566 N N . VAL A 1 85 ? -1.339 -2.753 14.119 1.00 98.12 85 VAL A N 1
ATOM 567 C CA . VAL A 1 85 ? -1.290 -3.331 12.778 1.00 98.12 85 VAL A CA 1
ATOM 568 C C . VAL A 1 85 ? 0.170 -3.474 12.381 1.00 98.12 85 VAL A C 1
ATOM 570 O O . VAL A 1 85 ? 0.964 -2.546 12.540 1.00 98.12 85 VAL A O 1
ATOM 573 N N . ARG A 1 86 ? 0.528 -4.642 11.856 1.00 97.12 86 ARG A N 1
ATOM 574 C CA . ARG A 1 86 ? 1.852 -4.911 11.305 1.00 97.12 86 ARG A CA 1
ATOM 575 C C . ARG A 1 86 ? 1.735 -5.443 9.884 1.00 97.12 86 ARG A C 1
ATOM 577 O O . ARG A 1 86 ? 1.046 -6.436 9.670 1.00 97.12 86 ARG A O 1
ATOM 584 N N . ILE A 1 87 ? 2.435 -4.801 8.953 1.00 97.25 87 ILE A N 1
ATOM 585 C CA . ILE A 1 87 ? 2.527 -5.177 7.537 1.00 97.25 87 ILE A CA 1
ATOM 586 C C . ILE A 1 87 ? 3.983 -5.554 7.262 1.00 97.25 87 ILE A C 1
ATOM 588 O O . ILE A 1 87 ? 4.856 -4.689 7.233 1.00 97.25 87 ILE A O 1
ATOM 592 N N . GLU A 1 88 ? 4.266 -6.843 7.109 1.00 96.19 88 GLU A N 1
ATOM 593 C CA . GLU A 1 88 ? 5.604 -7.360 6.802 1.00 96.19 88 GLU A CA 1
ATOM 594 C C . GLU A 1 88 ? 5.742 -7.700 5.335 1.00 96.19 88 GLU A C 1
ATOM 596 O O . GLU A 1 88 ? 4.870 -8.354 4.779 1.00 96.19 88 GLU A O 1
ATOM 601 N N . ASN A 1 89 ? 6.873 -7.333 4.740 1.00 96.31 89 ASN A N 1
ATOM 602 C CA . ASN A 1 89 ? 7.269 -7.838 3.438 1.00 96.31 89 ASN A CA 1
ATOM 603 C C . ASN A 1 89 ? 7.830 -9.259 3.601 1.00 96.31 89 ASN A C 1
ATOM 605 O O . ASN A 1 89 ? 8.944 -9.447 4.093 1.00 96.31 89 ASN A O 1
ATOM 609 N N . VAL A 1 90 ? 7.060 -10.258 3.181 1.00 97.56 90 VAL A N 1
ATOM 610 C CA . VAL A 1 90 ? 7.423 -11.685 3.221 1.00 97.56 90 VAL A CA 1
ATOM 611 C C . VAL A 1 90 ? 7.854 -12.219 1.853 1.00 97.56 90 VAL A C 1
ATOM 613 O O . VAL A 1 90 ? 7.987 -13.433 1.681 1.00 97.56 90 VAL A O 1
ATOM 616 N N . ALA A 1 91 ? 8.093 -11.329 0.886 1.00 96.81 91 ALA A N 1
ATOM 617 C CA . ALA A 1 91 ? 8.468 -11.715 -0.463 1.00 96.81 91 ALA A CA 1
ATOM 618 C C . ALA A 1 91 ? 9.780 -12.494 -0.534 1.00 96.81 91 ALA A C 1
ATOM 620 O O . ALA A 1 91 ? 10.679 -12.368 0.299 1.00 96.81 91 ALA A O 1
ATOM 621 N N . SER A 1 92 ? 9.920 -13.304 -1.583 1.00 95.38 92 SER A N 1
ATOM 622 C CA . SER A 1 92 ? 11.224 -13.870 -1.920 1.00 95.38 92 SER A CA 1
ATOM 623 C C . SER A 1 92 ? 12.189 -12.728 -2.295 1.00 95.38 92 SER A C 1
ATOM 625 O O . SER A 1 92 ? 11.819 -11.827 -3.052 1.00 95.38 92 SER A O 1
ATOM 627 N N . PRO A 1 93 ? 13.441 -12.753 -1.798 1.00 91.94 93 PRO A N 1
ATOM 628 C CA . PRO A 1 93 ? 14.454 -11.759 -2.154 1.00 91.94 93 PRO A CA 1
ATOM 629 C C . PRO A 1 93 ? 14.988 -11.923 -3.585 1.00 91.94 93 PRO A C 1
ATOM 631 O O . PRO A 1 93 ? 15.839 -11.148 -4.004 1.00 91.94 93 PRO A O 1
ATOM 634 N N . ASP A 1 94 ? 14.539 -12.950 -4.304 1.00 95.44 94 ASP A N 1
ATOM 635 C CA . ASP A 1 94 ? 15.025 -13.378 -5.612 1.00 95.44 94 ASP A CA 1
ATOM 636 C C . ASP A 1 94 ? 13.874 -13.744 -6.566 1.00 95.44 94 ASP A C 1
ATOM 638 O O . ASP A 1 94 ? 14.041 -14.583 -7.454 1.00 95.44 94 ASP A O 1
ATOM 642 N N . PHE A 1 95 ? 12.701 -13.125 -6.379 1.00 97.19 95 PHE A N 1
ATOM 643 C CA . PHE A 1 95 ? 11.528 -13.348 -7.228 1.00 97.19 95 PHE A CA 1
ATOM 644 C C . PHE A 1 95 ? 11.786 -12.891 -8.671 1.00 97.19 95 PHE A C 1
ATOM 646 O O . PHE A 1 95 ? 11.496 -13.615 -9.624 1.00 97.19 95 PHE A O 1
ATOM 653 N N . TYR A 1 96 ? 12.386 -11.710 -8.831 1.00 97.12 96 TYR A N 1
ATOM 654 C CA . TYR A 1 96 ? 12.779 -11.163 -10.124 1.00 97.12 96 TYR A CA 1
ATOM 655 C C . TYR A 1 96 ? 14.259 -11.429 -10.439 1.00 97.12 96 TYR A C 1
ATOM 657 O O . TYR A 1 96 ? 15.056 -11.757 -9.556 1.00 97.12 96 TYR A O 1
ATOM 665 N N . PRO A 1 97 ? 14.680 -11.276 -11.709 1.00 96.19 97 PRO A N 1
ATOM 666 C CA . PRO A 1 97 ? 16.088 -11.372 -12.067 1.00 96.19 97 PRO A CA 1
ATOM 667 C C . PRO A 1 97 ? 16.961 -10.368 -11.299 1.00 96.19 97 PRO A C 1
ATOM 669 O O . PRO A 1 97 ? 16.598 -9.202 -11.137 1.00 96.19 97 PRO A O 1
ATOM 672 N N . ALA A 1 98 ? 18.151 -10.806 -10.887 1.00 93.81 98 ALA A N 1
ATOM 673 C CA . ALA A 1 98 ? 19.066 -10.011 -10.066 1.00 93.81 98 ALA A CA 1
ATOM 674 C C . ALA A 1 98 ? 19.608 -8.747 -10.760 1.00 93.81 98 ALA A C 1
ATOM 676 O O . ALA A 1 98 ? 20.233 -7.919 -10.116 1.00 93.81 98 ALA A O 1
ATOM 677 N N . GLU A 1 99 ? 19.430 -8.598 -12.075 1.00 92.88 99 GLU A N 1
ATOM 678 C CA . GLU A 1 99 ? 19.790 -7.372 -12.795 1.00 92.88 99 GLU A CA 1
ATOM 679 C C . GLU A 1 99 ? 18.699 -6.291 -12.790 1.00 92.88 99 GLU A C 1
ATOM 681 O O . GLU A 1 99 ? 18.872 -5.256 -13.436 1.00 92.88 99 GLU A O 1
ATOM 686 N N . THR A 1 100 ? 17.559 -6.543 -12.141 1.00 92.12 100 THR A N 1
ATOM 687 C CA . THR A 1 100 ? 16.569 -5.496 -11.863 1.00 92.12 100 THR A CA 1
ATOM 688 C C . THR A 1 100 ? 17.143 -4.469 -10.879 1.00 92.12 100 THR A C 1
ATOM 690 O O . THR A 1 100 ? 18.046 -4.797 -10.108 1.00 92.12 100 THR A O 1
ATOM 693 N N . PRO A 1 101 ? 16.633 -3.228 -10.863 1.00 88.75 101 PRO A N 1
ATOM 694 C CA . PRO A 1 101 ? 17.100 -2.204 -9.927 1.00 88.75 101 PRO A CA 1
ATOM 695 C C . PRO A 1 101 ? 16.926 -2.557 -8.438 1.00 88.75 101 PRO A C 1
ATOM 697 O O . PRO A 1 101 ? 17.568 -1.947 -7.589 1.00 88.75 101 PRO A O 1
ATOM 700 N N . THR A 1 102 ? 16.079 -3.541 -8.122 1.00 89.38 102 THR A N 1
ATOM 701 C CA . THR A 1 102 ? 15.847 -4.054 -6.763 1.00 89.38 102 THR A CA 1
ATOM 702 C C . THR A 1 102 ? 16.683 -5.297 -6.424 1.00 89.38 102 THR A C 1
ATOM 704 O O . THR A 1 102 ? 16.409 -5.975 -5.433 1.00 89.38 102 THR A O 1
ATOM 707 N N . ASP A 1 103 ? 17.681 -5.638 -7.252 1.00 90.25 103 ASP A N 1
ATOM 708 C CA . ASP A 1 103 ? 18.516 -6.846 -7.139 1.00 90.25 103 ASP A CA 1
ATOM 709 C C . ASP A 1 103 ? 17.703 -8.162 -7.083 1.00 90.25 103 ASP A C 1
ATOM 711 O O . ASP A 1 103 ? 18.160 -9.178 -6.556 1.00 90.25 103 ASP A O 1
ATOM 715 N N . GLY A 1 104 ? 16.500 -8.163 -7.668 1.00 91.12 104 GLY A N 1
ATOM 716 C CA . GLY A 1 104 ? 15.590 -9.311 -7.728 1.00 91.12 104 GLY A CA 1
ATOM 717 C C . GLY A 1 104 ? 14.525 -9.355 -6.630 1.00 91.12 104 GLY A C 1
ATOM 718 O O . GLY A 1 104 ? 13.617 -10.185 -6.696 1.00 91.12 104 GLY A O 1
ATOM 719 N N . ALA A 1 105 ? 14.596 -8.463 -5.644 1.00 92.06 105 ALA A N 1
ATOM 720 C CA . ALA A 1 105 ? 13.628 -8.408 -4.559 1.00 92.06 105 ALA A CA 1
ATOM 721 C C . ALA A 1 105 ? 12.354 -7.648 -4.956 1.00 92.06 105 ALA A C 1
ATOM 723 O O . ALA A 1 105 ? 12.373 -6.766 -5.816 1.00 92.06 105 ALA A O 1
ATOM 724 N N . VAL A 1 106 ? 11.259 -7.956 -4.263 1.00 95.62 106 VAL A N 1
ATOM 725 C CA . VAL A 1 106 ? 10.071 -7.098 -4.210 1.00 95.62 106 VAL A CA 1
ATOM 726 C C . VAL A 1 106 ? 10.180 -6.219 -2.974 1.00 95.62 106 VAL A C 1
ATOM 728 O O . VAL A 1 106 ? 10.422 -6.730 -1.877 1.00 95.62 106 VAL A O 1
ATOM 731 N N . TRP A 1 107 ? 10.004 -4.912 -3.129 1.00 94.44 107 TRP A N 1
ATOM 732 C CA . TRP A 1 107 ? 9.916 -3.975 -2.013 1.00 94.44 107 TRP A CA 1
ATOM 733 C C . TRP A 1 107 ? 8.500 -3.421 -1.878 1.00 94.44 107 TRP A C 1
ATOM 735 O O . TRP A 1 107 ? 7.762 -3.352 -2.856 1.00 94.44 107 TRP A O 1
ATOM 745 N N . ILE A 1 108 ? 8.142 -3.016 -0.662 1.00 95.12 108 ILE A N 1
ATOM 746 C CA . ILE A 1 108 ? 6.859 -2.378 -0.348 1.00 95.12 108 ILE A CA 1
ATOM 747 C C . ILE A 1 108 ? 7.146 -0.978 0.184 1.00 95.12 108 ILE A C 1
ATOM 749 O O . ILE A 1 108 ? 7.917 -0.829 1.135 1.00 95.12 108 ILE A O 1
ATOM 753 N N . THR A 1 109 ? 6.576 0.054 -0.431 1.00 93.44 109 THR A N 1
ATOM 754 C CA . THR A 1 109 ? 6.787 1.444 0.009 1.00 93.44 109 THR A CA 1
ATOM 755 C C . THR A 1 109 ? 6.035 1.736 1.306 1.00 93.44 109 THR A C 1
ATOM 757 O O . THR A 1 109 ? 5.102 1.002 1.652 1.00 93.44 109 THR A O 1
ATOM 760 N N . PRO A 1 110 ? 6.379 2.820 2.026 1.00 91.56 110 PRO A N 1
ATOM 761 C CA . PRO A 1 110 ? 5.435 3.436 2.953 1.00 91.56 110 PRO A CA 1
ATOM 762 C C . PRO A 1 110 ? 4.074 3.647 2.293 1.00 91.56 110 PRO A C 1
ATOM 764 O O . PRO A 1 110 ? 3.964 3.706 1.066 1.00 91.56 110 PRO A O 1
ATOM 767 N N . GLY A 1 111 ? 3.045 3.780 3.114 1.00 95.00 111 GLY A N 1
ATOM 768 C CA . GLY A 1 111 ? 1.689 3.798 2.606 1.00 95.00 111 GLY A CA 1
ATOM 769 C C . GLY A 1 111 ? 0.727 4.602 3.454 1.00 95.00 111 GLY A C 1
ATOM 770 O O . GLY A 1 111 ? 1.089 5.165 4.490 1.00 95.00 111 GLY A O 1
ATOM 771 N N . ALA A 1 112 ? -0.512 4.655 2.983 1.00 97.31 112 ALA A N 1
ATOM 772 C CA . ALA A 1 112 ? -1.625 5.269 3.689 1.00 97.31 112 ALA A CA 1
ATOM 773 C C . ALA A 1 112 ? -2.519 4.187 4.287 1.00 97.31 112 ALA A C 1
ATOM 775 O O . ALA A 1 112 ? -2.740 3.146 3.661 1.00 97.31 112 ALA A O 1
ATOM 776 N N . TYR A 1 113 ? -3.068 4.442 5.469 1.00 98.50 113 TYR A N 1
ATOM 777 C CA . TYR A 1 113 ? -4.129 3.631 6.051 1.00 98.50 113 TYR A CA 1
ATOM 778 C C . TYR A 1 113 ? -5.362 4.477 6.362 1.00 98.50 113 TYR A C 1
ATOM 780 O O . TYR A 1 113 ? -5.268 5.687 6.573 1.00 98.50 113 TYR A O 1
ATOM 788 N N . ALA A 1 114 ? -6.508 3.807 6.442 1.00 98.56 114 ALA A N 1
ATOM 789 C CA . ALA A 1 114 ? -7.758 4.345 6.943 1.00 98.56 114 ALA A CA 1
ATOM 790 C C . ALA A 1 114 ? -8.435 3.331 7.868 1.00 98.56 114 ALA A C 1
ATOM 792 O O . ALA A 1 114 ? -8.593 2.159 7.522 1.00 98.56 114 ALA A O 1
ATOM 793 N N . VAL A 1 115 ? -8.872 3.808 9.027 1.00 98.44 115 VAL A N 1
ATOM 794 C CA . VAL A 1 115 ? -9.877 3.170 9.869 1.00 98.44 115 VAL A CA 1
ATOM 795 C C . VAL A 1 115 ? -11.222 3.766 9.491 1.00 98.44 115 VAL A C 1
ATOM 797 O O . VAL A 1 115 ? -11.407 4.981 9.568 1.00 98.44 115 VAL A O 1
ATOM 800 N N . HIS A 1 116 ? -12.150 2.930 9.050 1.00 97.94 116 HIS A N 1
ATOM 801 C CA . HIS A 1 116 ? -13.407 3.380 8.462 1.00 97.94 116 HIS A CA 1
ATOM 802 C C . HIS A 1 116 ? -14.550 2.409 8.758 1.00 97.94 116 HIS A C 1
ATOM 804 O O . HIS A 1 116 ? -14.345 1.284 9.222 1.00 97.94 116 HIS A O 1
ATOM 810 N N . GLU A 1 117 ? -15.763 2.848 8.445 1.00 94.25 117 GLU A N 1
ATOM 811 C CA . GLU A 1 117 ? -16.930 1.982 8.315 1.00 94.25 117 GLU A CA 1
ATOM 812 C C . GLU A 1 117 ? -17.253 1.767 6.826 1.00 94.25 117 GLU A C 1
ATOM 814 O O . GLU A 1 117 ? -16.906 2.582 5.972 1.00 94.25 117 GLU A O 1
ATOM 819 N N . GLY A 1 118 ? -17.927 0.665 6.491 1.00 93.19 118 GLY A N 1
ATOM 820 C CA . GLY A 1 118 ? -18.358 0.392 5.115 1.00 93.19 118 GLY A CA 1
ATOM 821 C C . GLY A 1 118 ? -17.258 -0.134 4.186 1.00 93.19 118 GLY A C 1
ATOM 822 O O . GLY A 1 118 ? -16.469 -0.994 4.580 1.00 93.19 118 GLY A O 1
ATOM 823 N N . GLU A 1 119 ? -17.285 0.320 2.932 1.00 95.88 119 GLU A N 1
ATOM 824 C CA . GLU A 1 119 ? -16.389 -0.119 1.851 1.00 95.88 119 GLU A CA 1
ATOM 825 C C . GLU A 1 119 ? -15.030 0.587 1.910 1.00 95.88 119 GLU A C 1
ATOM 827 O O . GLU A 1 119 ? -14.877 1.613 2.574 1.00 95.88 119 GLU A O 1
ATOM 832 N N . ASN A 1 120 ? -14.039 0.001 1.240 1.00 98.06 120 ASN A N 1
ATOM 833 C CA . ASN A 1 120 ? -12.672 0.498 1.167 1.00 98.06 120 ASN A CA 1
ATOM 834 C C . ASN A 1 120 ? -12.642 1.932 0.588 1.00 98.06 120 ASN A C 1
ATOM 836 O O . ASN A 1 120 ? -13.025 2.121 -0.563 1.00 98.06 120 ASN A O 1
ATOM 840 N N . PRO A 1 121 ? -12.182 2.944 1.349 1.00 98.25 121 PRO A N 1
ATOM 841 C CA . PRO A 1 121 ? -12.147 4.332 0.893 1.00 98.25 121 PRO A CA 1
ATOM 842 C C . PRO A 1 121 ? -10.925 4.666 0.021 1.00 98.25 121 PRO A C 1
ATOM 844 O O . PRO A 1 121 ? -10.822 5.795 -0.445 1.00 98.25 121 PRO A O 1
ATOM 847 N N . VAL A 1 122 ? -9.985 3.732 -0.164 1.00 98.56 122 VAL A N 1
ATOM 848 C CA . VAL A 1 122 ? -8.758 3.946 -0.951 1.00 98.56 122 VAL A CA 1
ATOM 849 C C . VAL A 1 122 ? -9.044 3.937 -2.452 1.00 98.56 122 VAL A C 1
ATOM 851 O O . VAL A 1 122 ? -8.440 4.705 -3.192 1.00 98.56 122 VAL A O 1
ATOM 854 N N . TYR A 1 123 ? -9.934 3.055 -2.909 1.00 98.62 123 TYR A N 1
ATOM 855 C CA . TYR A 1 123 ? -10.263 2.885 -4.322 1.00 98.62 123 TYR A CA 1
ATOM 856 C C . TYR A 1 123 ? -11.668 2.301 -4.497 1.00 98.62 123 TYR A C 1
ATOM 858 O O . TYR A 1 123 ? -12.215 1.681 -3.587 1.00 98.62 123 TYR A O 1
ATOM 866 N N . GLU A 1 124 ? -12.201 2.403 -5.715 1.00 98.25 124 GLU A N 1
ATOM 867 C CA . GLU A 1 124 ? -13.379 1.658 -6.166 1.00 98.25 124 GLU A CA 1
ATOM 868 C C . GLU A 1 124 ? -13.016 0.851 -7.424 1.00 98.25 124 GLU A C 1
ATOM 870 O O . GLU A 1 124 ? -12.380 1.367 -8.345 1.00 98.25 124 GLU A O 1
ATOM 875 N N . LEU A 1 125 ? -13.363 -0.444 -7.465 1.00 98.44 125 LEU A N 1
ATOM 876 C CA . LEU A 1 125 ? -13.041 -1.285 -8.623 1.00 98.44 125 LEU A CA 1
ATOM 877 C C . LEU A 1 125 ? -13.784 -0.805 -9.871 1.00 98.44 125 LEU A C 1
ATOM 879 O O . LEU A 1 125 ? -15.008 -0.691 -9.880 1.00 98.44 125 LEU A O 1
ATOM 883 N N . GLY A 1 126 ? -13.048 -0.642 -10.968 1.00 98.38 126 GLY A N 1
ATOM 884 C CA . GLY A 1 126 ? -13.613 -0.188 -12.236 1.00 98.38 126 GLY A CA 1
ATOM 885 C C . GLY A 1 126 ? -13.810 1.325 -12.341 1.00 98.38 126 GLY A C 1
ATOM 886 O O . GLY A 1 126 ? -14.297 1.772 -13.379 1.00 98.38 126 GLY A O 1
ATOM 887 N N . GLU A 1 127 ? -13.387 2.092 -11.336 1.00 98.56 127 GLU A N 1
ATOM 888 C CA . GLU A 1 127 ? -13.297 3.553 -11.376 1.00 98.56 127 GLU A CA 1
ATOM 889 C C . GLU A 1 127 ? -11.833 4.003 -11.502 1.00 98.56 127 GLU A C 1
ATOM 891 O O . GLU A 1 127 ? -10.900 3.237 -11.250 1.00 98.56 127 GLU A O 1
ATOM 896 N N . SER A 1 128 ? -11.616 5.242 -11.945 1.00 98.56 128 SER A N 1
ATOM 897 C CA . SER A 1 128 ? -10.267 5.814 -12.032 1.00 98.56 128 SER A CA 1
ATOM 898 C C . SER A 1 128 ? -9.666 6.013 -10.640 1.00 98.56 128 SER A C 1
ATOM 900 O O . SER A 1 128 ? -10.377 6.397 -9.708 1.00 98.56 128 SER A O 1
ATOM 902 N N . ALA A 1 129 ? -8.356 5.790 -10.514 1.00 98.50 129 ALA A N 1
ATOM 903 C CA . ALA A 1 129 ? -7.617 6.129 -9.306 1.00 98.50 129 ALA A CA 1
ATOM 904 C C . ALA A 1 129 ? -7.731 7.633 -8.992 1.00 98.50 129 ALA A C 1
ATOM 906 O O . ALA A 1 129 ? -7.881 8.468 -9.891 1.00 98.50 129 ALA A O 1
ATOM 907 N N . SER A 1 130 ? -7.684 7.976 -7.705 1.00 98.25 130 SER A N 1
ATOM 908 C CA . SER A 1 130 ? -7.507 9.362 -7.277 1.00 98.25 130 SER A CA 1
ATOM 909 C C . SER A 1 130 ? -6.073 9.827 -7.546 1.00 98.25 130 SER A C 1
ATOM 911 O O . SER A 1 130 ? -5.182 9.002 -7.744 1.00 98.25 130 SER A O 1
ATOM 913 N N . ILE A 1 131 ? -5.832 11.140 -7.498 1.00 96.88 131 ILE A N 1
ATOM 914 C CA . ILE A 1 131 ? -4.481 11.702 -7.681 1.00 96.88 131 ILE A CA 1
ATOM 915 C C . ILE A 1 131 ? -3.553 11.214 -6.560 1.00 96.88 131 ILE A C 1
ATOM 917 O O . ILE A 1 131 ? -2.384 10.911 -6.791 1.00 96.88 131 ILE A O 1
ATOM 921 N N . GLY A 1 132 ? -4.072 11.106 -5.334 1.00 97.44 132 GLY A N 1
ATOM 922 C CA . GLY A 1 132 ? -3.323 10.562 -4.212 1.00 97.44 132 GLY A CA 1
ATOM 923 C C . GLY A 1 132 ? -2.945 9.092 -4.399 1.00 97.44 132 GLY A C 1
ATOM 924 O O . GLY A 1 132 ? -1.822 8.707 -4.066 1.00 97.44 132 GLY A O 1
ATOM 925 N N . LEU A 1 133 ? -3.861 8.270 -4.924 1.00 98.50 133 LEU A N 1
ATOM 926 C CA . LEU A 1 133 ? -3.597 6.855 -5.191 1.00 98.50 133 LEU A CA 1
ATOM 927 C C . LEU A 1 133 ? -2.638 6.661 -6.371 1.00 98.50 133 LEU A C 1
ATOM 929 O O . LEU A 1 133 ? -1.759 5.815 -6.266 1.00 98.50 133 LEU A O 1
ATOM 933 N N . GLU A 1 134 ? -2.777 7.447 -7.439 1.00 97.50 134 GLU A N 1
ATOM 934 C CA . GLU A 1 134 ? -1.851 7.504 -8.581 1.00 97.50 134 GLU A CA 1
ATOM 935 C C . GLU A 1 134 ? -0.420 7.775 -8.100 1.00 97.50 134 GLU A C 1
ATOM 937 O O . GLU A 1 134 ? 0.468 6.941 -8.267 1.00 97.50 134 GLU A O 1
ATOM 942 N N . ALA A 1 135 ? -0.222 8.860 -7.347 1.00 95.25 135 ALA A N 1
ATOM 943 C CA . ALA A 1 135 ? 1.085 9.209 -6.795 1.00 95.25 135 ALA A CA 1
ATOM 944 C C . ALA A 1 135 ? 1.682 8.112 -5.900 1.00 95.25 135 ALA A C 1
ATOM 946 O O . ALA A 1 135 ? 2.889 7.850 -5.938 1.00 95.25 135 ALA A O 1
ATOM 947 N N . LEU A 1 136 ? 0.846 7.460 -5.085 1.00 96.44 136 LEU A N 1
ATOM 948 C CA . LEU A 1 136 ? 1.289 6.339 -4.266 1.00 96.44 136 LEU A CA 1
ATOM 949 C C . LEU A 1 136 ? 1.683 5.149 -5.140 1.00 96.44 136 LEU A C 1
ATOM 951 O O . LEU A 1 136 ? 2.738 4.576 -4.898 1.00 96.44 136 LEU A O 1
ATOM 955 N N . ALA A 1 137 ? 0.853 4.765 -6.105 1.00 97.69 137 ALA A N 1
ATOM 956 C CA . ALA A 1 137 ? 1.041 3.570 -6.917 1.00 97.69 137 ALA A CA 1
ATOM 957 C C . ALA A 1 137 ? 2.220 3.684 -7.892 1.00 97.69 137 ALA A C 1
ATOM 959 O O . ALA A 1 137 ? 2.838 2.664 -8.175 1.00 97.69 137 ALA A O 1
ATOM 960 N N . GLU A 1 138 ? 2.559 4.891 -8.347 1.00 95.12 138 GLU A N 1
ATOM 961 C CA . GLU A 1 138 ? 3.635 5.120 -9.322 1.00 95.12 138 GLU A CA 1
ATOM 962 C C . GLU A 1 138 ? 4.983 5.462 -8.693 1.00 95.12 138 GLU A C 1
ATOM 964 O O . GLU A 1 138 ? 6.043 5.131 -9.228 1.00 95.12 138 GLU A O 1
ATOM 969 N N . ALA A 1 139 ? 4.974 6.130 -7.539 1.00 89.38 139 ALA A N 1
ATOM 970 C CA . ALA A 1 139 ? 6.201 6.650 -6.944 1.00 89.38 139 ALA A CA 1
ATOM 971 C C . ALA A 1 139 ? 6.431 6.197 -5.501 1.00 89.38 139 ALA A C 1
ATOM 973 O O . ALA A 1 139 ? 7.576 6.205 -5.035 1.00 89.38 139 ALA A O 1
ATOM 974 N N . GLY A 1 140 ? 5.377 5.809 -4.779 1.00 89.19 140 GLY A N 1
ATOM 975 C CA . GLY A 1 140 ? 5.446 5.330 -3.399 1.00 89.19 140 GLY A CA 1
ATOM 976 C C . GLY A 1 140 ? 4.998 6.305 -2.302 1.00 89.19 140 GLY A C 1
ATOM 977 O O . GLY A 1 140 ? 4.467 5.820 -1.299 1.00 89.19 140 GLY A O 1
ATOM 978 N N . PRO A 1 141 ? 5.192 7.639 -2.395 1.00 84.50 141 PRO A N 1
ATOM 979 C CA . PRO A 1 141 ? 4.743 8.555 -1.353 1.00 84.50 141 PRO A CA 1
ATOM 980 C C . PRO A 1 141 ? 3.212 8.603 -1.202 1.00 84.50 141 PRO A C 1
ATOM 982 O O . PRO A 1 141 ? 2.512 9.004 -2.129 1.00 84.50 141 PRO A O 1
ATOM 985 N N . PRO A 1 142 ? 2.665 8.335 -0.001 1.00 88.94 142 PRO A N 1
ATOM 986 C CA . PRO A 1 142 ? 1.233 8.498 0.275 1.00 88.94 142 PRO A CA 1
ATOM 987 C C . PRO A 1 142 ? 0.797 9.969 0.416 1.00 88.94 142 PRO A C 1
ATOM 989 O O . PRO A 1 142 ? -0.382 10.252 0.627 1.00 88.94 142 PRO A O 1
ATOM 992 N N . THR A 1 143 ? 1.747 10.903 0.339 1.00 85.25 143 THR A N 1
ATOM 993 C CA . THR A 1 143 ? 1.543 12.354 0.466 1.00 85.25 143 THR A CA 1
ATOM 994 C C . THR A 1 143 ? 1.271 13.050 -0.868 1.00 85.25 143 THR A C 1
ATOM 996 O O . THR A 1 143 ? 1.159 14.269 -0.884 1.00 85.25 143 THR A O 1
ATOM 999 N N . GLY A 1 144 ? 1.164 12.301 -1.970 1.00 86.75 144 GLY A N 1
ATOM 1000 C CA . GLY A 1 144 ? 0.823 12.857 -3.278 1.00 86.75 144 GLY A CA 1
ATOM 1001 C C . GLY A 1 144 ? 2.002 13.462 -4.041 1.00 86.75 144 GLY A C 1
ATOM 1002 O O . GLY A 1 144 ? 3.149 13.465 -3.581 1.00 86.75 144 GLY A O 1
ATOM 1003 N N . PHE A 1 145 ? 1.694 13.986 -5.228 1.00 87.69 145 PHE A N 1
ATOM 1004 C CA . PHE A 1 145 ? 2.622 14.751 -6.060 1.00 87.69 145 PHE A CA 1
ATOM 1005 C C . PHE A 1 145 ? 2.844 16.174 -5.528 1.00 87.69 145 PHE A C 1
ATOM 1007 O O . PHE A 1 145 ? 2.043 16.721 -4.769 1.00 87.69 145 PHE A O 1
ATOM 1014 N N . GLU A 1 146 ? 3.922 16.828 -5.974 1.00 84.88 146 GLU A N 1
ATOM 1015 C CA . GLU A 1 146 ? 4.198 18.217 -5.597 1.00 84.88 146 GLU A CA 1
ATOM 1016 C C . GLU A 1 146 ? 3.036 19.147 -5.995 1.00 84.88 146 GLU A C 1
ATOM 1018 O O . GLU A 1 146 ? 2.756 19.368 -7.173 1.00 84.88 146 GLU A O 1
ATOM 1023 N N . GLY A 1 147 ? 2.384 19.745 -4.994 1.00 87.38 147 GLY A N 1
ATOM 1024 C CA . GLY A 1 147 ? 1.300 20.709 -5.199 1.00 87.38 147 GLY A CA 1
ATOM 1025 C C . GLY A 1 147 ? -0.089 20.097 -5.407 1.00 87.38 147 GLY A C 1
ATOM 1026 O O . GLY A 1 147 ? -1.010 20.848 -5.737 1.00 87.38 147 GLY A O 1
ATOM 1027 N N . ALA A 1 148 ? -0.243 18.788 -5.198 1.00 90.75 148 ALA A N 1
ATOM 1028 C CA . ALA A 1 148 ? -1.525 18.093 -5.140 1.00 90.75 148 ALA A CA 1
ATOM 1029 C C . ALA A 1 148 ? -1.769 17.513 -3.737 1.00 90.75 148 ALA A C 1
ATOM 1031 O O . ALA A 1 148 ? -0.828 17.351 -2.961 1.00 90.75 148 ALA A O 1
ATOM 1032 N N . ASP A 1 149 ? -3.033 17.225 -3.424 1.00 93.12 149 ASP A N 1
ATOM 1033 C CA . ASP A 1 149 ? -3.401 16.503 -2.205 1.00 93.12 149 ASP A CA 1
ATOM 1034 C C . ASP A 1 149 ? -2.975 15.029 -2.342 1.00 93.12 149 ASP A C 1
ATOM 1036 O O . ASP A 1 149 ? -3.087 14.438 -3.421 1.00 93.12 149 ASP A O 1
ATOM 1040 N N . GLY A 1 150 ? -2.455 14.443 -1.264 1.00 94.69 150 GLY A N 1
ATOM 1041 C CA . GLY A 1 150 ? -2.066 13.038 -1.220 1.00 94.69 150 GLY A CA 1
ATOM 1042 C C . GLY A 1 150 ? -3.204 12.106 -0.831 1.00 94.69 150 GLY A C 1
ATOM 1043 O O . GLY A 1 150 ? -4.265 12.537 -0.384 1.00 94.69 150 GLY A O 1
ATOM 1044 N N . LEU A 1 151 ? -2.950 10.797 -0.905 1.00 97.56 151 LEU A N 1
ATOM 1045 C CA . LEU A 1 151 ? -3.941 9.793 -0.516 1.00 97.56 151 LEU A CA 1
ATOM 1046 C C . LEU A 1 151 ? -4.369 9.954 0.949 1.00 97.56 151 LEU A C 1
ATOM 1048 O O . LEU A 1 151 ? -5.532 9.761 1.283 1.00 97.56 151 LEU A O 1
ATOM 1052 N N . VAL A 1 152 ? -3.452 10.331 1.844 1.00 96.62 152 VAL A N 1
ATOM 1053 C CA . VAL A 1 152 ? -3.815 10.576 3.251 1.00 96.62 152 VAL A CA 1
ATOM 1054 C C . VAL A 1 152 ? -4.751 11.774 3.399 1.00 96.62 152 VAL A C 1
ATOM 1056 O O . VAL A 1 152 ? -5.708 11.676 4.167 1.00 96.62 152 VAL A O 1
ATOM 1059 N N . ASP A 1 153 ? -4.523 12.851 2.643 1.00 96.88 153 ASP A N 1
ATOM 1060 C CA . ASP A 1 153 ? -5.382 14.041 2.653 1.00 96.88 153 ASP A CA 1
ATOM 1061 C C . ASP A 1 153 ? -6.781 13.706 2.105 1.00 96.88 153 ASP A C 1
ATOM 1063 O O . ASP A 1 153 ? -7.800 14.098 2.677 1.00 96.88 153 ASP A O 1
ATOM 1067 N N . GLU A 1 154 ? -6.843 12.912 1.031 1.00 97.94 154 GLU A N 1
ATOM 1068 C CA . GLU A 1 154 ? -8.093 12.416 0.443 1.00 97.94 154 GLU A CA 1
ATOM 1069 C C . GLU A 1 154 ? -8.883 11.541 1.430 1.00 97.94 154 GLU A C 1
ATOM 1071 O O . GLU A 1 154 ? -10.099 11.703 1.581 1.00 97.94 154 GLU A O 1
ATOM 1076 N N . LEU A 1 155 ? -8.196 10.643 2.145 1.00 98.12 155 LEU A N 1
ATOM 1077 C CA . LEU A 1 155 ? -8.799 9.793 3.170 1.00 98.12 155 LEU A CA 1
ATOM 1078 C C . LEU A 1 155 ? -9.280 10.610 4.376 1.00 98.12 155 LEU A C 1
ATOM 1080 O O . LEU A 1 155 ? -10.378 10.362 4.866 1.00 98.12 155 LEU A O 1
ATOM 1084 N N . GLU A 1 156 ? -8.505 11.595 4.838 1.00 96.94 156 GLU A N 1
ATOM 1085 C CA . GLU A 1 156 ? -8.900 12.483 5.944 1.00 96.94 156 GLU A CA 1
ATOM 1086 C C . GLU A 1 156 ? -10.136 13.326 5.588 1.00 96.94 156 GLU A C 1
ATOM 1088 O O . GLU A 1 156 ? -10.999 13.579 6.431 1.00 96.94 156 GLU A O 1
ATOM 1093 N N . ALA A 1 157 ? -10.271 13.726 4.321 1.00 96.94 157 ALA A N 1
ATOM 1094 C CA . ALA A 1 157 ? -11.437 14.459 3.836 1.00 96.94 157 ALA A CA 1
ATOM 1095 C C . ALA A 1 157 ? -12.708 13.590 3.717 1.00 96.94 157 ALA A C 1
ATOM 1097 O O . ALA A 1 157 ? -13.816 14.126 3.569 1.00 96.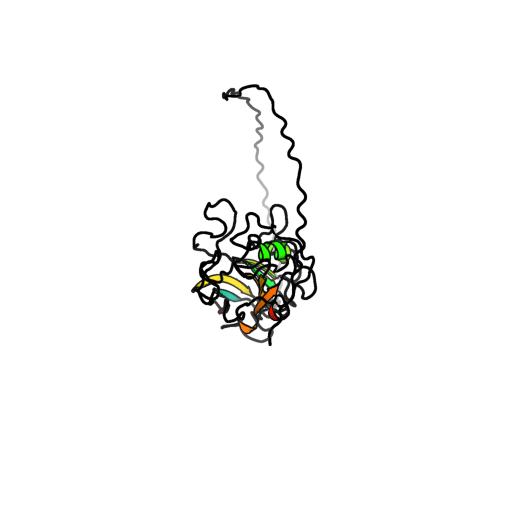94 157 ALA A O 1
ATOM 1098 N N . SER A 1 158 ? -12.583 12.261 3.773 1.00 96.00 158 SER A N 1
ATOM 1099 C CA . SER A 1 158 ? -13.699 11.332 3.610 1.00 96.00 158 SER A CA 1
ATOM 1100 C C . SER A 1 158 ? -14.553 11.205 4.871 1.00 96.00 158 SER A C 1
ATOM 1102 O O . SER A 1 158 ? -14.097 10.817 5.940 1.00 96.00 158 SER A O 1
ATOM 1104 N N . SER A 1 159 ? -15.862 11.433 4.732 1.00 94.25 159 SER A N 1
ATOM 1105 C CA . SER A 1 159 ? -16.808 11.339 5.857 1.00 94.25 159 SER A CA 1
ATOM 1106 C C . SER A 1 159 ? -17.025 9.930 6.431 1.00 94.25 159 SER A C 1
ATOM 1108 O O . SER A 1 159 ? -17.655 9.814 7.479 1.00 94.25 159 SER A O 1
ATOM 1110 N N . VAL A 1 160 ? -16.560 8.875 5.749 1.00 93.94 160 VAL A N 1
ATOM 1111 C CA . VAL A 1 160 ? -16.658 7.483 6.239 1.00 93.94 160 VAL A CA 1
ATOM 1112 C C . VAL A 1 160 ? -15.403 7.030 6.989 1.00 93.94 160 VAL A C 1
ATOM 1114 O O . VAL A 1 160 ? -15.393 5.948 7.575 1.00 93.94 160 VAL A O 1
ATOM 1117 N N . VAL A 1 161 ? -14.346 7.847 6.969 1.00 97.69 161 VAL A N 1
ATOM 1118 C CA . VAL A 1 161 ? -13.069 7.572 7.625 1.00 97.69 161 VAL A CA 1
ATOM 1119 C C . VAL A 1 161 ? -13.091 8.178 9.026 1.00 97.69 161 VAL A C 1
ATOM 1121 O O . VAL A 1 161 ? -13.329 9.369 9.207 1.00 97.69 161 VAL A O 1
ATOM 1124 N N . ALA A 1 162 ? -12.845 7.340 10.030 1.00 96.31 162 ALA A N 1
ATOM 1125 C CA . ALA A 1 162 ? -12.707 7.757 11.422 1.00 96.31 162 ALA A CA 1
ATOM 1126 C C . ALA A 1 162 ? -11.280 8.237 11.724 1.00 96.31 162 ALA A C 1
ATOM 1128 O O . ALA A 1 162 ? -11.087 9.204 12.461 1.00 96.31 162 ALA A O 1
ATOM 1129 N N . HIS A 1 163 ? -10.280 7.563 11.151 1.00 95.69 163 HIS A N 1
ATOM 1130 C CA . HIS A 1 163 ? -8.874 7.926 11.282 1.00 95.69 163 HIS A CA 1
ATOM 1131 C C . HIS A 1 163 ? -8.103 7.529 10.026 1.00 95.69 163 HIS A C 1
ATOM 1133 O O . HIS A 1 163 ? -8.325 6.448 9.491 1.00 95.69 163 HIS A O 1
ATOM 1139 N N . SER A 1 164 ? -7.170 8.358 9.580 1.00 97.31 164 SER A N 1
ATOM 1140 C CA . SER A 1 164 ? -6.227 8.028 8.514 1.00 97.31 164 SER A CA 1
ATOM 1141 C C . SER A 1 164 ? -4.824 8.474 8.896 1.00 97.31 164 SER A C 1
ATOM 1143 O O . SER A 1 164 ? -4.630 9.297 9.795 1.00 97.31 164 SER A O 1
ATOM 1145 N N . GLY A 1 165 ? -3.828 7.923 8.212 1.00 95.38 165 GLY A N 1
ATOM 1146 C CA . GLY A 1 165 ? -2.454 8.350 8.404 1.00 95.38 165 GLY A CA 1
ATOM 1147 C C . GLY A 1 165 ? -1.469 7.665 7.476 1.00 95.38 165 GLY A C 1
ATOM 1148 O O . GLY A 1 165 ? -1.804 6.751 6.723 1.00 95.38 165 GLY A O 1
ATOM 1149 N N . VAL A 1 166 ? -0.222 8.118 7.565 1.00 93.00 166 VAL A N 1
ATOM 1150 C CA . VAL A 1 166 ? 0.926 7.476 6.925 1.00 93.00 166 VAL A CA 1
ATOM 1151 C C . VAL A 1 166 ? 1.464 6.387 7.850 1.00 93.00 166 VAL A C 1
ATOM 1153 O O . VAL A 1 166 ? 1.705 6.652 9.029 1.00 93.00 166 VAL A O 1
ATOM 1156 N N . TYR A 1 167 ? 1.735 5.196 7.318 1.00 90.56 167 TYR A N 1
ATOM 1157 C CA . TYR A 1 167 ? 2.673 4.263 7.941 1.00 90.56 167 TYR A CA 1
ATOM 1158 C C . TYR A 1 167 ? 3.989 4.277 7.166 1.00 90.56 167 TYR A C 1
ATOM 1160 O O . TYR A 1 167 ? 4.044 4.071 5.956 1.00 90.56 167 TYR A O 1
ATOM 1168 N N . ALA A 1 168 ? 5.063 4.558 7.892 1.00 84.44 168 ALA A N 1
ATOM 1169 C CA . ALA A 1 168 ? 6.417 4.685 7.382 1.00 84.44 168 ALA A CA 1
ATOM 1170 C C . ALA A 1 168 ? 7.383 4.055 8.402 1.00 84.44 168 ALA A C 1
ATOM 1172 O O . ALA A 1 168 ? 7.043 3.951 9.585 1.00 84.44 168 ALA A O 1
ATOM 1173 N N . PRO A 1 169 ? 8.578 3.610 7.987 1.00 65.12 169 PRO A N 1
ATOM 1174 C CA . PRO A 1 169 ? 9.527 2.994 8.891 1.00 65.12 169 PRO A CA 1
ATOM 1175 C C . PRO A 1 169 ? 10.084 4.028 9.877 1.00 65.12 169 PRO A C 1
ATOM 1177 O O . PRO A 1 169 ? 10.378 5.166 9.511 1.00 65.12 169 PRO A O 1
ATOM 1180 N N . ALA A 1 170 ? 10.285 3.606 11.128 1.00 51.25 170 ALA A N 1
ATOM 1181 C CA . ALA A 1 170 ? 11.025 4.387 12.121 1.00 51.25 170 ALA A CA 1
ATOM 1182 C C . ALA A 1 170 ? 12.548 4.367 11.864 1.00 51.25 170 ALA A C 1
ATOM 1184 O O . ALA A 1 170 ? 13.237 5.330 12.195 1.00 51.25 170 ALA A O 1
ATOM 1185 N N . ASP A 1 171 ? 13.050 3.287 11.249 1.00 46.03 171 ASP A N 1
ATOM 1186 C CA . ASP A 1 171 ? 14.456 3.042 10.914 1.00 46.03 171 ASP A CA 1
ATOM 1187 C C . ASP A 1 171 ? 14.573 2.593 9.449 1.00 46.03 171 ASP A C 1
ATOM 1189 O O . ASP A 1 171 ? 13.924 1.643 9.013 1.00 46.03 171 ASP A O 1
ATOM 1193 N N . THR A 1 172 ? 15.402 3.288 8.677 1.00 41.09 172 THR A N 1
ATOM 1194 C CA . THR A 1 172 ? 15.448 3.199 7.218 1.00 41.09 172 THR A CA 1
ATOM 1195 C C . THR A 1 172 ? 16.583 2.304 6.696 1.00 41.09 172 THR A C 1
ATOM 1197 O O . THR A 1 172 ? 17.706 2.345 7.205 1.00 41.09 172 THR A O 1
ATOM 1200 N N . VAL A 1 173 ? 16.333 1.519 5.636 1.00 44.56 173 VAL A N 1
ATOM 1201 C CA . VAL A 1 173 ? 17.389 1.200 4.648 1.00 44.56 173 VAL A CA 1
ATOM 1202 C C . VAL A 1 173 ? 17.583 2.432 3.760 1.00 44.56 173 VAL A C 1
ATOM 1204 O O . VAL A 1 173 ? 16.680 3.257 3.683 1.00 44.56 173 VAL A O 1
ATOM 1207 N N . ALA A 1 174 ? 18.751 2.624 3.141 1.00 44.06 174 ALA A N 1
ATOM 1208 C CA . ALA A 1 174 ? 18.942 3.762 2.234 1.00 44.06 174 ALA A CA 1
ATOM 1209 C C . ALA A 1 174 ? 17.828 3.777 1.177 1.00 44.06 174 ALA A C 1
ATOM 1211 O O . ALA A 1 174 ? 17.536 2.720 0.619 1.00 44.06 174 ALA A O 1
ATOM 1212 N N . ASP A 1 175 ? 17.221 4.942 0.942 1.00 49.22 175 ASP A N 1
ATOM 1213 C CA . ASP A 1 175 ? 16.196 5.101 -0.082 1.00 49.22 175 ASP A CA 1
ATOM 1214 C C . ASP A 1 175 ? 16.787 4.738 -1.451 1.00 49.22 175 ASP A C 1
ATOM 1216 O O . ASP A 1 175 ? 17.738 5.381 -1.903 1.00 49.22 175 ASP A O 1
ATOM 1220 N N . PRO A 1 176 ? 16.301 3.665 -2.092 1.00 47.75 176 PRO A N 1
ATOM 1221 C CA . PRO A 1 176 ? 16.770 3.280 -3.408 1.00 47.75 176 PRO A CA 1
ATOM 1222 C C . PRO A 1 176 ? 16.229 4.205 -4.510 1.00 47.75 176 PRO A C 1
ATOM 1224 O O . PRO A 1 176 ? 16.855 4.270 -5.565 1.00 47.75 176 PRO A O 1
ATOM 1227 N N . ASN A 1 177 ? 15.137 4.939 -4.251 1.00 43.28 177 ASN A N 1
ATOM 1228 C CA . ASN A 1 177 ? 14.606 6.014 -5.097 1.00 43.28 177 ASN A CA 1
ATOM 1229 C C . ASN A 1 177 ? 15.314 7.355 -4.829 1.00 43.28 177 ASN A C 1
ATOM 1231 O O . ASN A 1 177 ? 15.226 8.273 -5.639 1.00 43.28 177 ASN A O 1
ATOM 1235 N N . ASP A 1 178 ? 16.045 7.466 -3.714 1.00 51.69 178 ASP A N 1
ATOM 1236 C CA . ASP A 1 178 ? 16.784 8.666 -3.332 1.00 51.69 178 ASP A CA 1
ATOM 1237 C C . ASP A 1 178 ? 18.120 8.353 -2.623 1.00 51.69 178 ASP A C 1
ATOM 1239 O O . ASP A 1 178 ? 18.308 8.611 -1.426 1.00 51.69 178 ASP A O 1
ATOM 1243 N N . PRO A 1 179 ? 19.134 7.863 -3.360 1.00 43.81 179 PRO A N 1
ATOM 1244 C CA . PRO A 1 179 ? 20.475 7.662 -2.811 1.00 43.81 179 PRO A CA 1
ATOM 1245 C C . PRO A 1 179 ? 21.162 8.983 -2.394 1.00 43.81 179 PRO A C 1
ATOM 1247 O O . PRO A 1 179 ? 22.288 8.954 -1.882 1.00 43.81 179 PRO A O 1
ATOM 1250 N N . THR A 1 180 ? 20.517 10.133 -2.634 1.00 40.53 180 THR A N 1
ATOM 1251 C CA . THR A 1 180 ? 21.022 11.498 -2.431 1.00 40.53 180 THR A CA 1
ATOM 1252 C C . THR A 1 180 ? 20.357 12.273 -1.285 1.00 40.53 180 THR A C 1
ATOM 1254 O O . THR A 1 180 ? 20.965 13.231 -0.803 1.00 40.53 180 THR A O 1
ATOM 1257 N N . GLY A 1 181 ? 19.194 11.851 -0.785 1.00 42.25 181 GLY A N 1
ATOM 1258 C CA . GLY A 1 181 ? 18.408 12.559 0.234 1.00 42.25 181 GLY A CA 1
ATOM 1259 C C . GLY A 1 181 ? 17.653 13.803 -0.275 1.00 42.25 181 GLY A C 1
ATOM 1260 O O . GLY A 1 181 ? 17.361 14.690 0.529 1.00 42.25 181 GLY A O 1
ATOM 1261 N N . GLU A 1 182 ? 17.428 13.930 -1.587 1.00 36.91 182 GLU A N 1
ATOM 1262 C CA . GLU A 1 182 ? 16.804 15.088 -2.238 1.00 36.91 182 GLU A CA 1
ATOM 1263 C C . GLU A 1 182 ? 15.296 14.923 -2.534 1.00 36.91 182 GLU A C 1
ATOM 1265 O O . GLU A 1 182 ? 14.616 15.941 -2.686 1.00 36.91 182 GLU A O 1
ATOM 1270 N N . VAL A 1 183 ? 14.752 13.699 -2.557 1.00 40.81 183 VAL A N 1
ATOM 1271 C CA . VAL A 1 183 ? 13.315 13.428 -2.756 1.00 40.81 183 VAL A CA 1
ATOM 1272 C C . VAL A 1 183 ? 12.681 13.095 -1.399 1.00 40.81 183 VAL A C 1
ATOM 1274 O O . VAL A 1 183 ? 13.066 12.117 -0.763 1.00 40.81 183 VAL A O 1
ATOM 1277 N N . PRO A 1 184 ? 11.710 13.880 -0.901 1.00 42.19 184 PRO A N 1
ATOM 1278 C CA . PRO A 1 184 ? 11.049 13.569 0.361 1.00 42.19 184 PRO A CA 1
ATOM 1279 C C . PRO A 1 184 ? 10.224 12.276 0.246 1.00 42.19 184 PRO A C 1
ATOM 1281 O O . PRO A 1 184 ? 9.133 12.273 -0.315 1.00 42.19 184 PRO A O 1
ATOM 1284 N N . GLY A 1 185 ? 10.726 11.184 0.814 1.00 51.62 185 GLY A N 1
ATOM 1285 C CA . GLY A 1 185 ? 10.013 9.918 0.946 1.00 51.62 185 GLY A CA 1
ATOM 1286 C C . GLY A 1 185 ? 10.676 9.044 2.004 1.00 51.62 185 GLY A C 1
ATOM 1287 O O . GLY A 1 185 ? 11.889 9.083 2.195 1.00 51.62 185 GLY A O 1
ATOM 1288 N N . ALA A 1 186 ? 9.884 8.290 2.764 1.00 59.62 186 ALA A N 1
ATOM 1289 C CA . ALA A 1 186 ? 10.461 7.228 3.571 1.00 59.62 186 ALA A CA 1
ATOM 1290 C C . ALA A 1 186 ? 10.828 6.043 2.651 1.00 59.62 186 ALA A C 1
ATOM 1292 O O . ALA A 1 186 ? 10.084 5.741 1.719 1.00 59.62 186 ALA A O 1
ATOM 1293 N N . PRO A 1 187 ? 11.939 5.342 2.907 1.00 71.12 187 PRO A N 1
ATOM 1294 C CA . PRO A 1 187 ? 12.372 4.255 2.051 1.00 71.12 187 PRO A CA 1
ATOM 1295 C C . PRO A 1 187 ? 11.437 3.051 2.155 1.00 71.12 187 PRO A C 1
ATOM 1297 O O . PRO A 1 187 ? 10.863 2.800 3.222 1.00 71.12 187 PRO A O 1
ATOM 1300 N N . PRO A 1 188 ? 11.316 2.268 1.074 1.00 85.88 188 PRO A N 1
ATOM 1301 C CA . PRO A 1 188 ? 10.558 1.035 1.083 1.00 85.88 188 PRO A CA 1
ATOM 1302 C C . PRO A 1 188 ? 11.220 -0.029 1.970 1.00 85.88 188 PRO A C 1
ATOM 1304 O O . PRO A 1 188 ? 12.421 0.008 2.255 1.00 85.88 188 PRO A O 1
ATOM 1307 N N . ILE A 1 189 ? 10.433 -1.019 2.386 1.00 87.25 189 ILE A N 1
ATOM 1308 C CA . ILE A 1 189 ? 10.918 -2.205 3.094 1.00 87.25 189 ILE A CA 1
ATOM 1309 C C . ILE A 1 189 ? 11.223 -3.331 2.103 1.00 87.25 189 ILE A C 1
ATOM 1311 O O . ILE A 1 189 ? 10.381 -3.742 1.302 1.00 87.25 189 ILE A O 1
ATOM 1315 N N . ALA A 1 190 ? 12.441 -3.861 2.184 1.00 89.12 190 ALA A N 1
ATOM 1316 C CA . ALA A 1 190 ? 12.835 -5.096 1.514 1.00 89.12 190 ALA A CA 1
ATOM 1317 C C . ALA A 1 190 ? 12.299 -6.335 2.267 1.00 89.12 190 ALA A C 1
ATOM 1319 O O . ALA A 1 190 ? 11.819 -6.193 3.398 1.00 89.12 190 ALA A O 1
ATOM 1320 N N . PRO A 1 191 ? 12.402 -7.551 1.694 1.00 92.38 191 PRO A N 1
ATOM 1321 C CA . PRO A 1 191 ? 11.978 -8.775 2.367 1.00 92.38 191 PRO A CA 1
ATOM 1322 C C . PRO A 1 191 ? 12.539 -8.939 3.783 1.00 92.38 191 PRO A C 1
ATOM 1324 O O . PRO A 1 191 ? 13.739 -8.779 4.020 1.00 92.38 191 PRO A O 1
ATOM 1327 N N . GLY A 1 192 ? 11.656 -9.275 4.724 1.00 86.75 192 GLY A N 1
ATOM 1328 C CA . GLY A 1 192 ? 11.911 -9.358 6.164 1.00 86.75 192 GLY A CA 1
ATOM 1329 C C . GLY A 1 192 ? 11.773 -8.030 6.921 1.00 86.75 192 GLY A C 1
ATOM 1330 O O . GLY A 1 192 ? 11.870 -8.021 8.149 1.00 86.75 192 GLY A O 1
ATOM 1331 N N . GLY A 1 193 ? 11.569 -6.909 6.223 1.00 87.94 193 GLY A N 1
ATOM 1332 C CA . GLY A 1 193 ? 11.185 -5.633 6.828 1.00 87.94 193 GLY A CA 1
ATOM 1333 C C . GLY A 1 193 ? 9.684 -5.568 7.116 1.00 87.94 193 GLY A C 1
ATOM 1334 O O . GLY A 1 193 ? 8.898 -6.299 6.515 1.00 87.94 193 GLY A O 1
ATOM 1335 N N . ALA A 1 194 ? 9.273 -4.685 8.027 1.00 92.31 194 ALA A N 1
ATOM 1336 C CA . ALA A 1 194 ? 7.865 -4.481 8.354 1.00 92.31 194 ALA A CA 1
ATOM 1337 C C . ALA A 1 194 ? 7.566 -3.038 8.765 1.00 92.31 194 ALA A C 1
ATOM 1339 O O . ALA A 1 194 ? 8.420 -2.360 9.338 1.00 92.31 194 ALA A O 1
ATOM 1340 N N . PHE A 1 195 ? 6.329 -2.616 8.522 1.00 92.12 195 PHE A N 1
ATOM 1341 C CA . PHE A 1 195 ? 5.728 -1.430 9.117 1.00 92.12 195 PHE A CA 1
ATOM 1342 C C . PHE A 1 195 ? 4.861 -1.835 10.303 1.00 92.12 195 PHE A C 1
ATOM 1344 O O . PHE A 1 195 ? 4.149 -2.837 10.237 1.00 92.12 195 PHE A O 1
ATOM 1351 N N . GLU A 1 196 ? 4.907 -1.047 11.372 1.00 93.31 196 GLU A N 1
ATOM 1352 C CA . GLU A 1 196 ? 4.050 -1.206 12.543 1.00 93.31 196 GLU A CA 1
ATOM 1353 C C . GLU A 1 196 ? 3.462 0.148 12.923 1.00 93.31 196 GLU A C 1
ATOM 1355 O O . GLU A 1 196 ? 4.181 1.145 12.991 1.00 93.31 196 GLU A O 1
ATOM 1360 N N . PHE A 1 197 ? 2.160 0.175 13.180 1.00 94.25 197 PHE A N 1
ATOM 1361 C CA . PHE A 1 197 ? 1.460 1.358 13.661 1.00 94.25 197 PHE A CA 1
ATOM 1362 C C . PHE A 1 197 ? 0.304 0.949 14.573 1.00 94.25 197 PHE A C 1
ATOM 1364 O O . PHE A 1 197 ? -0.193 -0.176 14.507 1.00 94.25 197 PHE A O 1
ATOM 1371 N N . GLU A 1 198 ? -0.090 1.858 15.456 1.00 95.88 198 GLU A N 1
ATOM 1372 C CA . GLU A 1 198 ? -1.199 1.664 16.388 1.00 95.88 198 GLU A CA 1
ATOM 1373 C C . GLU A 1 198 ? -2.378 2.529 15.955 1.00 95.88 198 GLU A C 1
ATOM 1375 O O . GLU A 1 198 ? -2.191 3.667 15.523 1.00 95.88 198 GLU A O 1
ATOM 1380 N N . VAL A 1 199 ? -3.585 1.978 16.063 1.00 96.00 199 VAL A N 1
ATOM 1381 C CA . VAL A 1 199 ? -4.832 2.689 15.780 1.00 96.00 199 VAL A CA 1
ATOM 1382 C C . VAL A 1 199 ? -5.849 2.423 16.877 1.00 96.00 199 VAL A C 1
ATOM 1384 O O . VAL A 1 199 ? -5.971 1.298 17.370 1.00 96.00 199 VAL A O 1
ATOM 1387 N N . ASP A 1 200 ? -6.604 3.458 17.227 1.00 96.38 200 ASP A N 1
ATOM 1388 C CA . ASP A 1 200 ? -7.763 3.328 18.100 1.00 96.38 200 ASP A CA 1
ATOM 1389 C C . ASP A 1 200 ? -8.977 2.877 17.281 1.00 96.38 200 ASP A C 1
ATOM 1391 O O . ASP A 1 200 ? -9.309 3.446 16.236 1.00 96.38 200 ASP A O 1
ATOM 1395 N N . VAL A 1 201 ? -9.636 1.819 17.748 1.00 96.56 201 VAL A N 1
ATOM 1396 C CA . VAL A 1 201 ? -10.757 1.174 17.064 1.00 96.56 201 VAL A CA 1
ATOM 1397 C C . VAL A 1 201 ? -11.951 1.004 17.985 1.00 96.56 201 VAL A C 1
ATOM 1399 O O . VAL A 1 201 ? -11.794 0.840 19.192 1.00 96.56 201 VAL A O 1
ATOM 1402 N N . SER A 1 202 ? -13.134 0.978 17.382 1.00 96.31 202 SER A N 1
ATOM 1403 C CA . SER A 1 202 ? -14.414 0.684 18.023 1.00 96.31 202 SER A CA 1
ATOM 1404 C C . SER A 1 202 ? -15.132 -0.443 17.271 1.00 96.31 202 SER A C 1
ATOM 1406 O O . SER A 1 202 ? -14.781 -0.715 16.115 1.00 96.31 202 SER A O 1
ATOM 1408 N N . PRO A 1 203 ? -16.125 -1.115 17.886 1.00 96.50 203 PRO A N 1
ATOM 1409 C CA . PRO A 1 203 ? -16.935 -2.123 17.206 1.00 96.50 203 PRO A CA 1
ATOM 1410 C C . PRO A 1 203 ? -17.463 -1.629 15.853 1.00 96.50 203 PRO A C 1
ATOM 1412 O O . PRO A 1 203 ? -18.000 -0.530 15.751 1.00 96.50 203 PRO A O 1
ATOM 1415 N N . GLY A 1 204 ? -17.299 -2.444 14.811 1.00 95.62 204 GLY A N 1
ATOM 1416 C CA . GLY A 1 204 ? -17.670 -2.121 13.430 1.00 95.62 204 GLY A CA 1
ATOM 1417 C C . GLY A 1 204 ? -16.535 -1.540 12.577 1.00 95.62 204 GLY A C 1
ATOM 1418 O O . GLY A 1 204 ? -16.630 -1.588 11.347 1.00 95.62 204 GLY A O 1
ATOM 1419 N N . HIS A 1 205 ? -15.444 -1.061 13.186 1.00 97.69 205 HIS A N 1
ATOM 1420 C CA . HIS A 1 205 ? -14.322 -0.488 12.445 1.00 97.69 205 HIS A CA 1
ATOM 1421 C C . HIS A 1 205 ? -13.596 -1.520 11.578 1.00 97.69 205 HIS A C 1
ATOM 1423 O O . HIS A 1 205 ? -13.349 -2.674 11.960 1.00 97.69 205 HIS A O 1
ATOM 1429 N N . ARG A 1 206 ? -13.196 -1.047 10.401 1.00 98.38 206 ARG A N 1
ATOM 1430 C CA . ARG A 1 206 ? -12.416 -1.765 9.399 1.00 98.38 206 ARG A CA 1
ATOM 1431 C C . ARG A 1 206 ? -11.128 -1.013 9.098 1.00 98.38 206 ARG A C 1
ATOM 1433 O O . ARG A 1 206 ? -11.064 0.197 9.283 1.00 98.38 206 ARG A O 1
ATOM 1440 N N . LEU A 1 207 ? -10.125 -1.739 8.626 1.00 98.56 207 LEU A N 1
ATOM 1441 C CA . LEU A 1 207 ? -8.883 -1.211 8.084 1.00 98.56 207 LEU A CA 1
ATOM 1442 C C . LEU A 1 207 ? -8.909 -1.326 6.565 1.00 98.56 207 LEU A C 1
ATOM 1444 O O . LEU A 1 207 ? -9.157 -2.412 6.037 1.00 98.56 207 LEU A O 1
ATOM 1448 N N . SER A 1 208 ? -8.524 -0.247 5.899 1.0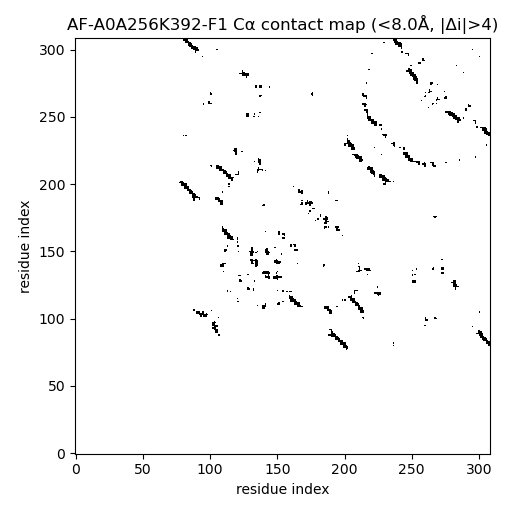0 98.75 208 SER A N 1
ATOM 1449 C CA . SER A 1 208 ? -7.993 -0.287 4.541 1.00 98.75 208 SER A CA 1
ATOM 1450 C C . SER A 1 208 ? -6.610 0.347 4.512 1.00 98.75 208 SER A C 1
ATOM 1452 O O . SER A 1 208 ? -6.313 1.238 5.307 1.00 98.75 208 SER A O 1
ATOM 1454 N N . PHE A 1 209 ? -5.744 -0.125 3.622 1.00 98.75 209 PHE A N 1
ATOM 1455 C CA . PHE A 1 209 ? -4.412 0.445 3.426 1.00 98.75 209 PHE A CA 1
ATOM 1456 C C . PHE A 1 209 ? -3.994 0.370 1.961 1.00 98.75 209 PHE A C 1
ATOM 1458 O O . PHE A 1 209 ? -4.541 -0.443 1.222 1.00 98.75 209 PHE A O 1
ATOM 1465 N N . ALA A 1 210 ? -3.013 1.169 1.551 1.00 98.75 210 ALA A N 1
ATOM 1466 C CA . ALA A 1 210 ? -2.314 0.996 0.280 1.00 98.75 210 ALA A CA 1
ATOM 1467 C C . ALA A 1 210 ? -0.813 1.238 0.421 1.00 98.75 210 ALA A C 1
ATOM 1469 O O . ALA A 1 210 ? -0.414 2.133 1.165 1.00 98.75 210 ALA A O 1
ATOM 1470 N N . SER A 1 211 ? -0.019 0.444 -0.299 1.00 98.00 211 SER A N 1
ATOM 1471 C CA . SER A 1 211 ? 1.427 0.609 -0.510 1.00 98.00 211 SER A CA 1
ATOM 1472 C C . SER A 1 211 ? 1.778 0.221 -1.939 1.00 98.00 211 SER A C 1
ATOM 1474 O O . SER A 1 211 ? 1.250 -0.770 -2.444 1.00 98.00 211 SER A O 1
ATOM 1476 N N . MET A 1 212 ? 2.726 0.920 -2.554 1.00 97.56 212 MET A N 1
ATOM 1477 C CA . MET A 1 212 ? 3.256 0.537 -3.858 1.00 97.56 212 MET A CA 1
ATOM 1478 C C . MET A 1 212 ? 3.983 -0.807 -3.778 1.00 97.56 212 MET A C 1
ATOM 1480 O O . MET A 1 212 ? 4.744 -1.077 -2.840 1.00 97.56 212 MET A O 1
ATOM 1484 N N . PHE A 1 213 ? 3.776 -1.627 -4.802 1.00 98.12 213 PHE A N 1
ATOM 1485 C CA . PHE A 1 213 ? 4.577 -2.799 -5.107 1.00 98.12 213 PHE A CA 1
ATOM 1486 C C . PHE A 1 213 ? 5.753 -2.372 -5.991 1.00 98.12 213 PHE A C 1
ATOM 1488 O O . PHE A 1 213 ? 5.557 -1.869 -7.094 1.00 98.12 213 PHE A O 1
ATOM 1495 N N . VAL A 1 214 ? 6.985 -2.600 -5.542 1.00 96.12 214 VAL A N 1
ATOM 1496 C CA . VAL A 1 214 ? 8.190 -2.212 -6.289 1.00 96.12 214 VAL A CA 1
ATOM 1497 C C . VAL A 1 214 ? 8.990 -3.458 -6.678 1.00 96.12 214 VAL A C 1
ATOM 1499 O O . VAL A 1 214 ? 9.252 -4.301 -5.814 1.00 96.12 214 VAL A O 1
ATOM 1502 N N . PRO A 1 215 ? 9.44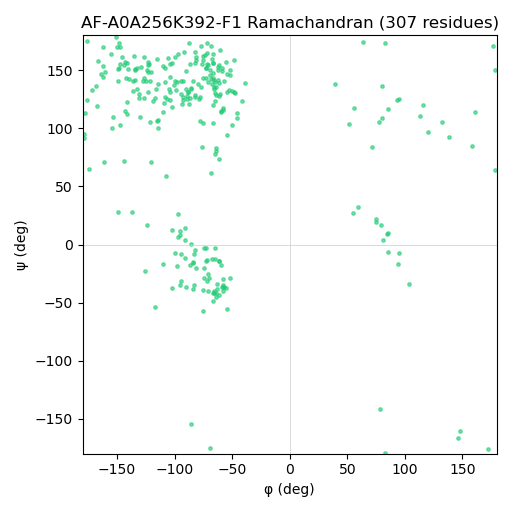8 -3.582 -7.935 1.00 95.12 215 PRO A N 1
ATOM 1503 C CA . PRO A 1 215 ? 9.254 -2.634 -9.037 1.00 95.12 215 PRO A CA 1
ATOM 1504 C C . PRO A 1 215 ? 7.910 -2.827 -9.763 1.00 95.12 215 PRO A C 1
ATOM 1506 O O . PRO A 1 215 ? 7.493 -3.963 -9.992 1.00 95.12 215 PRO A O 1
ATOM 1509 N N . SER A 1 216 ? 7.256 -1.731 -10.149 1.00 97.00 216 SER A N 1
ATOM 1510 C CA . SER A 1 216 ? 6.091 -1.710 -11.049 1.00 97.00 216 SER A CA 1
ATOM 1511 C C . SER A 1 216 ? 5.861 -0.307 -11.625 1.00 97.00 216 SER A C 1
ATOM 1513 O O . SER A 1 216 ? 6.532 0.630 -11.190 1.00 97.00 216 SER A O 1
ATOM 1515 N N . ASN A 1 217 ? 4.964 -0.201 -12.614 1.00 96.81 217 ASN A N 1
ATOM 1516 C CA . ASN A 1 217 ? 4.451 1.076 -13.118 1.00 96.81 217 ASN A CA 1
ATOM 1517 C C . ASN A 1 217 ? 3.447 1.662 -12.125 1.00 96.81 217 ASN A C 1
ATOM 1519 O O . ASN A 1 217 ? 3.678 2.743 -11.619 1.00 96.81 217 ASN A O 1
ATOM 1523 N N . ASP A 1 218 ? 2.390 0.918 -11.790 1.00 98.00 218 ASP A N 1
ATOM 1524 C CA . ASP A 1 218 ? 1.296 1.425 -10.954 1.00 98.00 218 ASP A CA 1
ATOM 1525 C C . ASP A 1 218 ? 0.631 0.328 -10.090 1.00 98.00 218 ASP A C 1
ATOM 1527 O O . ASP A 1 218 ? -0.559 0.378 -9.750 1.00 98.00 218 ASP A O 1
ATOM 1531 N N . VAL A 1 219 ? 1.392 -0.714 -9.734 1.00 98.69 219 VAL A N 1
ATOM 1532 C CA . VAL A 1 219 ? 0.876 -1.828 -8.932 1.00 98.69 219 VAL A CA 1
ATOM 1533 C C . VAL A 1 219 ? 0.969 -1.490 -7.451 1.00 98.69 219 VAL A C 1
ATOM 1535 O O . VAL A 1 219 ? 2.015 -1.089 -6.940 1.00 98.69 219 VAL A O 1
ATOM 1538 N N . PHE A 1 220 ? -0.103 -1.760 -6.712 1.00 98.81 220 PHE A N 1
ATOM 1539 C CA . PHE A 1 220 ? -0.159 -1.547 -5.271 1.00 98.81 220 PHE A CA 1
ATOM 1540 C C . PHE A 1 220 ? -0.773 -2.736 -4.523 1.00 98.81 220 PHE A C 1
ATOM 1542 O O . PHE A 1 220 ? -1.597 -3.496 -5.036 1.00 98.81 220 PHE A O 1
ATOM 1549 N N . VAL A 1 221 ? -0.350 -2.914 -3.273 1.00 98.81 221 VAL A N 1
ATOM 1550 C CA . VAL A 1 221 ? -0.976 -3.819 -2.307 1.00 98.81 221 VAL A CA 1
ATOM 1551 C C . VAL A 1 221 ? -2.064 -3.039 -1.582 1.00 98.81 221 VAL A C 1
ATOM 1553 O O . VAL A 1 221 ? -1.793 -1.957 -1.068 1.00 98.81 221 VAL A O 1
ATOM 1556 N N . SER A 1 222 ? -3.267 -3.598 -1.484 1.00 98.81 222 SER A N 1
ATOM 1557 C CA . SER A 1 222 ? -4.342 -3.026 -0.670 1.00 98.81 222 SER A CA 1
ATOM 1558 C C . SER A 1 222 ? -5.247 -4.108 -0.094 1.00 98.81 222 SER A C 1
ATOM 1560 O O . SER A 1 222 ? -5.121 -5.290 -0.415 1.00 98.81 222 SER A O 1
ATOM 1562 N N . THR A 1 223 ? -6.170 -3.712 0.772 1.00 98.62 223 THR A N 1
ATOM 1563 C CA . THR A 1 223 ? -7.285 -4.556 1.192 1.00 98.62 223 THR A CA 1
ATOM 1564 C C . THR A 1 223 ? -8.298 -4.737 0.064 1.00 98.62 223 THR A C 1
ATOM 1566 O O . THR A 1 223 ? -8.447 -3.885 -0.811 1.00 98.62 223 THR A O 1
ATOM 1569 N N . GLU A 1 224 ? -9.040 -5.838 0.098 1.00 98.25 224 GLU A N 1
ATOM 1570 C CA . GLU A 1 224 ? -10.227 -6.038 -0.739 1.00 98.25 224 GLU A CA 1
ATOM 1571 C C . GLU A 1 224 ? -11.301 -4.964 -0.453 1.00 98.25 224 GLU A C 1
ATOM 1573 O O . GLU A 1 224 ? -11.245 -4.261 0.558 1.00 98.25 224 GLU A O 1
ATOM 1578 N N . GLU A 1 225 ? -12.314 -4.861 -1.319 1.00 97.88 225 GLU A N 1
ATOM 1579 C CA . GLU A 1 225 ? -13.382 -3.836 -1.279 1.00 97.88 225 GLU A CA 1
ATOM 1580 C C . GLU A 1 225 ? -14.089 -3.721 0.086 1.00 97.88 225 GLU A C 1
ATOM 1582 O O . GLU A 1 225 ? -14.556 -2.654 0.470 1.00 97.88 225 GLU A O 1
ATOM 1587 N N . ALA A 1 226 ? -14.155 -4.814 0.853 1.00 97.12 226 ALA A N 1
ATOM 1588 C CA . ALA A 1 226 ? -14.787 -4.837 2.172 1.00 97.12 226 ALA A CA 1
ATOM 1589 C C . ALA A 1 226 ? -13.882 -4.345 3.321 1.00 97.12 226 ALA A C 1
ATOM 1591 O O . ALA A 1 226 ? -14.361 -4.249 4.453 1.00 97.12 226 ALA A O 1
ATOM 1592 N N . GLY A 1 227 ? -12.590 -4.111 3.078 1.00 97.44 227 GLY A N 1
ATOM 1593 C CA . GLY A 1 227 ? -11.593 -3.875 4.123 1.00 97.44 227 GLY A CA 1
ATOM 1594 C C . GLY A 1 227 ? -11.377 -5.079 5.058 1.00 97.44 227 GLY A C 1
ATOM 1595 O O . GLY A 1 227 ? -12.081 -6.094 5.012 1.00 97.44 227 GLY A O 1
ATOM 1596 N N . ILE A 1 228 ? -10.400 -4.961 5.954 1.00 97.69 228 ILE A N 1
ATOM 1597 C CA . ILE A 1 228 ? -10.157 -5.908 7.052 1.00 97.69 228 ILE A CA 1
ATOM 1598 C C . ILE A 1 228 ? -11.028 -5.505 8.239 1.00 97.69 228 ILE A C 1
ATOM 1600 O O . ILE A 1 228 ? -10.927 -4.384 8.718 1.00 97.69 228 ILE A O 1
ATOM 1604 N N . VAL A 1 229 ? -11.846 -6.407 8.780 1.00 96.81 229 VAL A N 1
ATOM 1605 C CA . VAL A 1 229 ? -12.552 -6.139 10.047 1.00 96.81 229 VAL A CA 1
ATOM 1606 C C . VAL A 1 229 ? -11.526 -6.055 11.180 1.00 96.81 229 VAL A C 1
ATOM 1608 O O . VAL A 1 229 ? -10.830 -7.035 11.429 1.00 96.81 229 VAL A O 1
ATOM 1611 N N . LEU A 1 230 ? -11.444 -4.912 11.871 1.00 97.44 230 LEU A N 1
ATOM 1612 C CA . LEU A 1 230 ? -10.594 -4.748 13.058 1.00 97.44 230 LEU A CA 1
ATOM 1613 C C . LEU A 1 230 ? -11.348 -5.112 14.336 1.00 97.44 230 LEU A C 1
ATOM 1615 O O . LEU A 1 230 ? -10.773 -5.714 15.238 1.00 97.44 230 LEU A O 1
ATOM 1619 N N . TRP A 1 231 ? -12.641 -4.788 14.397 1.00 97.31 231 TRP A N 1
ATOM 1620 C CA . TRP A 1 231 ? -13.511 -5.158 15.509 1.00 97.31 231 TRP A CA 1
ATOM 1621 C C . TRP A 1 231 ? -14.913 -5.502 14.983 1.00 97.31 231 TRP A C 1
ATOM 1623 O O . TRP A 1 231 ? -15.580 -4.632 14.423 1.00 97.31 231 TRP A O 1
ATOM 1633 N N . PRO A 1 232 ? -15.389 -6.755 15.104 1.00 94.06 232 PRO A N 1
ATOM 1634 C CA . PRO A 1 232 ? -16.769 -7.104 14.754 1.00 94.06 232 PRO A CA 1
ATOM 1635 C C . PRO A 1 232 ? -17.794 -6.356 15.627 1.00 94.06 232 PRO A C 1
ATOM 1637 O O . PRO A 1 232 ? -17.510 -6.041 16.774 1.00 94.06 232 PRO A O 1
ATOM 1640 N N . GLU A 1 233 ? -19.010 -6.120 15.119 1.00 91.38 233 GLU A N 1
ATOM 1641 C CA . GLU A 1 233 ? -20.091 -5.485 15.907 1.00 91.38 233 GLU A CA 1
ATOM 1642 C C . GLU A 1 233 ? -20.415 -6.267 17.191 1.00 91.38 233 GLU A C 1
ATOM 1644 O O . GLU A 1 233 ? -20.685 -5.681 18.234 1.00 91.38 233 GLU A O 1
ATOM 1649 N N . ASP A 1 234 ? -20.343 -7.598 17.104 1.00 90.44 234 ASP A N 1
ATOM 1650 C CA . ASP A 1 234 ? -20.505 -8.520 18.221 1.00 90.44 234 ASP A CA 1
ATOM 1651 C C . ASP A 1 234 ? -19.175 -9.252 18.474 1.00 90.44 234 ASP A C 1
ATOM 1653 O O . ASP A 1 234 ? -18.853 -10.226 17.784 1.00 90.44 234 ASP A O 1
ATOM 1657 N N . GLY A 1 235 ? -18.396 -8.823 19.469 1.00 92.31 235 GLY A N 1
ATOM 1658 C CA . GLY A 1 235 ? -17.199 -9.549 19.901 1.00 92.31 235 GLY A CA 1
ATOM 1659 C C . GLY A 1 235 ? -16.078 -8.664 20.426 1.00 92.31 235 GLY A C 1
ATOM 1660 O O . GLY A 1 235 ? -16.305 -7.523 20.811 1.00 92.31 235 GLY A O 1
ATOM 1661 N N . ASP A 1 236 ? -14.873 -9.226 20.434 1.00 95.88 236 ASP A N 1
ATOM 1662 C CA . ASP A 1 236 ? -13.628 -8.561 20.821 1.00 95.88 236 ASP A CA 1
ATOM 1663 C C . ASP A 1 236 ? -12.846 -8.113 19.566 1.00 95.88 236 ASP A C 1
ATOM 1665 O O . ASP A 1 236 ? -13.085 -8.661 18.480 1.00 95.88 236 ASP A O 1
ATOM 1669 N N . PRO A 1 237 ? -11.888 -7.174 19.689 1.00 97.00 237 PRO A N 1
ATOM 1670 C CA . PRO A 1 237 ? -10.995 -6.815 18.591 1.00 97.00 237 PRO A CA 1
ATOM 1671 C C . PRO A 1 237 ? -10.263 -8.037 18.016 1.00 97.00 237 PRO A C 1
ATOM 1673 O O . PRO A 1 237 ? -9.925 -8.981 18.735 1.00 97.00 237 PRO A O 1
ATOM 1676 N N . VAL A 1 238 ? -9.998 -8.013 16.711 1.00 97.31 238 VAL A N 1
ATOM 1677 C CA . VAL A 1 238 ? -9.307 -9.098 16.006 1.00 97.31 238 VAL A CA 1
ATOM 1678 C C . VAL A 1 238 ? -7.860 -9.227 16.492 1.00 97.31 238 VAL A C 1
ATOM 1680 O O . VAL A 1 238 ? -7.141 -8.240 16.619 1.00 97.31 238 VAL A O 1
ATOM 1683 N N . ASP A 1 239 ? -7.428 -10.469 16.723 1.00 98.06 239 ASP A N 1
ATOM 1684 C CA . ASP A 1 239 ? -6.052 -10.839 17.066 1.00 98.06 239 ASP A CA 1
ATOM 1685 C C . ASP A 1 239 ? -5.589 -11.980 16.151 1.00 98.06 239 ASP A C 1
ATOM 1687 O O . ASP A 1 239 ? -6.090 -13.108 16.241 1.00 98.06 239 ASP A O 1
ATOM 1691 N N . GLY A 1 240 ? -4.665 -11.687 15.237 1.00 98.06 240 GLY A N 1
ATOM 1692 C CA . GLY A 1 240 ? -4.084 -12.685 14.346 1.00 98.06 240 GLY A CA 1
ATOM 1693 C C . GLY A 1 240 ? -3.731 -12.189 12.946 1.00 98.06 240 GLY A C 1
ATOM 1694 O O . GLY A 1 240 ? -3.659 -10.993 12.670 1.00 98.06 240 GLY A O 1
ATOM 1695 N N . ASP A 1 241 ? -3.475 -13.160 12.071 1.00 98.44 241 ASP A N 1
ATOM 1696 C CA . ASP A 1 241 ? -3.179 -12.962 10.652 1.00 98.44 241 ASP A CA 1
ATOM 1697 C C . ASP A 1 241 ? -4.472 -12.687 9.870 1.00 98.44 241 ASP A C 1
ATOM 1699 O O . ASP A 1 241 ? -5.439 -13.447 9.959 1.00 98.44 241 ASP A O 1
ATOM 1703 N N . VAL A 1 242 ? -4.474 -11.589 9.119 1.00 98.25 242 VAL A N 1
ATOM 1704 C CA . VAL A 1 242 ? -5.602 -11.088 8.319 1.00 98.25 242 VAL A CA 1
ATOM 1705 C C . VAL A 1 242 ? -5.226 -10.912 6.841 1.00 98.25 242 VAL A C 1
ATOM 1707 O O . VAL A 1 242 ? -5.938 -10.247 6.091 1.00 98.25 242 VAL A O 1
ATOM 1710 N N . THR A 1 243 ? -4.120 -11.520 6.404 1.00 98.38 243 THR A N 1
ATOM 1711 C CA . THR A 1 243 ? -3.554 -11.379 5.049 1.00 98.38 243 THR A CA 1
ATOM 1712 C C . THR A 1 243 ? -4.528 -11.787 3.942 1.00 98.38 243 THR A C 1
ATOM 1714 O O . THR A 1 243 ? -4.502 -11.206 2.862 1.00 98.38 243 THR A O 1
ATOM 1717 N N . ASP A 1 244 ? -5.436 -12.731 4.211 1.00 97.38 244 ASP A N 1
ATOM 1718 C CA . ASP A 1 244 ? -6.437 -13.216 3.244 1.00 97.38 244 ASP A CA 1
ATOM 1719 C C . ASP A 1 244 ? -7.407 -12.125 2.746 1.00 97.38 244 ASP A C 1
ATOM 1721 O O . ASP A 1 244 ? -8.123 -12.335 1.768 1.00 97.38 244 ASP A O 1
ATOM 1725 N N . ALA A 1 245 ? -7.455 -10.972 3.418 1.00 97.38 245 ALA A N 1
ATOM 1726 C CA . ALA A 1 245 ? -8.252 -9.817 3.018 1.00 97.38 245 ALA A CA 1
ATOM 1727 C C . ALA A 1 245 ? -7.450 -8.760 2.235 1.00 97.38 245 ALA A C 1
ATOM 1729 O O . ALA A 1 245 ? -7.987 -7.689 1.955 1.00 97.38 245 ALA A O 1
ATOM 1730 N N . ALA A 1 246 ? -6.191 -9.037 1.884 1.00 98.44 246 ALA A N 1
ATOM 1731 C CA . ALA A 1 246 ? -5.373 -8.208 1.005 1.00 98.44 246 ALA A CA 1
ATOM 1732 C C . ALA A 1 246 ? -5.285 -8.800 -0.410 1.00 98.44 246 ALA A C 1
ATOM 1734 O O . ALA A 1 246 ? -5.429 -10.006 -0.608 1.00 98.44 246 ALA A O 1
ATOM 1735 N N . ALA A 1 247 ? -5.011 -7.948 -1.394 1.00 98.75 247 ALA A N 1
ATOM 1736 C CA . ALA A 1 247 ? -4.737 -8.323 -2.775 1.00 98.75 247 ALA A CA 1
ATOM 1737 C C . ALA A 1 247 ? -3.780 -7.321 -3.444 1.00 98.75 247 ALA A C 1
ATOM 1739 O O . ALA A 1 247 ? -3.461 -6.267 -2.892 1.00 98.75 247 ALA A O 1
ATOM 1740 N N . LEU A 1 248 ? -3.304 -7.687 -4.636 1.00 98.88 248 LEU A N 1
ATOM 1741 C CA . LEU A 1 248 ? -2.588 -6.782 -5.531 1.00 98.88 248 LEU A CA 1
ATOM 1742 C C . LEU A 1 248 ? -3.564 -6.161 -6.527 1.00 98.88 248 LEU A C 1
ATOM 1744 O O . LEU A 1 248 ? -4.442 -6.853 -7.063 1.00 98.88 248 LEU A O 1
ATOM 1748 N N . PHE A 1 249 ? -3.357 -4.883 -6.803 1.00 98.94 249 PHE A N 1
ATOM 1749 C CA . PHE A 1 249 ? -4.172 -4.067 -7.685 1.00 98.94 249 PHE A CA 1
ATOM 1750 C C . PHE A 1 249 ? -3.284 -3.285 -8.647 1.00 98.94 249 PHE A C 1
ATOM 1752 O O . PHE A 1 249 ? -2.138 -2.985 -8.337 1.00 98.94 249 PHE A O 1
ATOM 1759 N N . ASP A 1 250 ? -3.843 -2.996 -9.808 1.00 98.81 250 ASP A N 1
ATOM 1760 C CA . ASP A 1 250 ? -3.309 -2.132 -10.858 1.00 98.81 250 ASP A CA 1
ATOM 1761 C C . ASP A 1 250 ? -4.137 -0.845 -10.807 1.00 98.81 250 ASP A C 1
ATOM 1763 O O . ASP A 1 250 ? -5.374 -0.936 -10.787 1.00 98.81 250 ASP A O 1
ATOM 1767 N N . ALA A 1 251 ? -3.493 0.318 -10.672 1.00 98.69 251 ALA A N 1
ATOM 1768 C CA . ALA A 1 251 ? -4.202 1.595 -10.546 1.00 98.69 251 ALA A CA 1
ATOM 1769 C C . ALA A 1 251 ? -4.867 2.018 -11.867 1.00 98.69 251 ALA A C 1
ATOM 1771 O O . ALA A 1 251 ? -5.890 2.712 -11.857 1.00 98.69 251 ALA A O 1
ATOM 1772 N N . GLY A 1 252 ? -4.330 1.541 -12.992 1.00 98.50 252 GLY A N 1
ATOM 1773 C CA . GLY A 1 252 ? -4.764 1.871 -14.338 1.00 98.50 252 GLY A CA 1
ATOM 1774 C C . GLY A 1 252 ? -4.324 3.270 -14.762 1.00 98.50 252 GLY A C 1
ATOM 1775 O O . GLY A 1 252 ? -4.976 3.866 -15.624 1.00 98.50 252 GLY A O 1
ATOM 1776 N N . THR A 1 253 ? -3.285 3.820 -14.138 1.00 98.12 253 THR A N 1
ATOM 1777 C CA . THR A 1 253 ? -2.777 5.172 -14.405 1.00 98.12 253 THR A CA 1
ATOM 1778 C C . THR A 1 253 ? -1.632 5.135 -15.408 1.00 98.12 253 THR A C 1
ATOM 1780 O O . THR A 1 253 ? -1.639 5.947 -16.333 1.00 98.12 253 THR A O 1
ATOM 1783 N N . GLU A 1 254 ? -0.799 4.090 -15.385 1.00 97.50 254 GLU A N 1
ATOM 1784 C CA . GLU A 1 254 ? 0.267 3.846 -16.360 1.00 97.50 254 GLU A CA 1
ATOM 1785 C C . GLU A 1 254 ? 0.191 2.436 -16.980 1.00 97.50 254 GLU A C 1
ATOM 1787 O O . GLU A 1 254 ? -0.020 1.454 -16.274 1.00 97.50 254 GLU A O 1
ATOM 1792 N N . PRO A 1 255 ? 0.453 2.261 -18.292 1.00 97.38 255 PRO A N 1
ATOM 1793 C CA . PRO A 1 255 ? 0.527 0.941 -18.889 1.00 97.38 255 PRO A CA 1
ATOM 1794 C C . PRO A 1 255 ? 1.708 0.144 -18.341 1.00 97.38 255 PRO A C 1
ATOM 1796 O O . PRO A 1 255 ? 2.855 0.581 -18.449 1.00 97.38 255 PRO A O 1
ATOM 1799 N N . ASN A 1 256 ? 1.457 -1.114 -17.975 1.00 96.94 256 ASN A N 1
ATOM 1800 C CA . ASN A 1 256 ? 2.490 -2.128 -17.719 1.00 96.94 256 ASN A CA 1
ATOM 1801 C C . ASN A 1 256 ? 3.224 -2.537 -19.019 1.00 96.94 256 ASN A C 1
ATOM 1803 O O . ASN A 1 256 ? 3.143 -3.677 -19.490 1.00 96.94 256 ASN A O 1
ATOM 1807 N N . ALA A 1 257 ? 3.906 -1.598 -19.677 1.00 94.06 257 ALA A N 1
ATOM 1808 C CA . ALA A 1 257 ? 4.488 -1.780 -21.006 1.00 94.06 257 ALA A CA 1
ATOM 1809 C C . ALA A 1 257 ? 5.712 -2.711 -21.000 1.00 94.06 257 ALA A C 1
ATOM 1811 O O . ALA A 1 257 ? 5.958 -3.419 -21.985 1.00 94.06 257 ALA A O 1
ATOM 1812 N N . GLU A 1 258 ? 6.466 -2.721 -19.900 1.00 96.69 258 GLU A N 1
ATOM 1813 C CA . GLU A 1 258 ? 7.623 -3.587 -19.679 1.00 96.69 258 GLU A CA 1
ATOM 1814 C C . GLU A 1 258 ? 7.440 -4.431 -18.404 1.00 96.69 258 GLU A C 1
ATOM 1816 O O . GLU A 1 258 ? 6.714 -4.027 -17.497 1.00 96.69 258 GLU A O 1
ATOM 1821 N N . PRO A 1 259 ? 8.085 -5.612 -18.307 1.00 97.19 259 PRO A N 1
ATOM 1822 C CA . PRO A 1 259 ? 8.011 -6.426 -17.098 1.00 97.19 259 PRO A CA 1
ATOM 1823 C C . PRO A 1 259 ? 8.527 -5.678 -15.862 1.00 97.19 259 PRO A C 1
ATOM 1825 O O . PRO A 1 259 ? 9.464 -4.889 -16.006 1.00 97.19 259 PRO A O 1
ATOM 1828 N N . PRO A 1 260 ? 8.028 -5.999 -14.655 1.00 97.19 260 PRO A N 1
ATOM 1829 C CA . PRO A 1 260 ? 8.550 -5.473 -13.398 1.00 97.19 260 PRO A CA 1
ATOM 1830 C C . PRO A 1 260 ? 10.085 -5.416 -13.333 1.00 97.19 260 PRO A C 1
ATOM 1832 O O . PRO A 1 260 ? 10.791 -6.413 -13.531 1.00 97.19 260 PRO A O 1
ATOM 1835 N N . GLY A 1 261 ? 10.612 -4.220 -13.071 1.00 94.19 261 GLY A N 1
ATOM 1836 C CA . GLY A 1 261 ? 12.044 -3.947 -12.953 1.00 94.19 261 GLY A CA 1
ATOM 1837 C C . GLY A 1 261 ? 12.770 -3.810 -14.293 1.00 94.19 261 GLY A C 1
ATOM 1838 O O . GLY A 1 261 ? 14.002 -3.925 -14.335 1.00 94.19 261 GLY A O 1
ATOM 1839 N N . LYS A 1 262 ? 12.036 -3.606 -15.392 1.00 95.50 262 LYS A N 1
ATOM 1840 C CA . LYS A 1 262 ? 12.567 -3.299 -16.725 1.00 95.50 262 LYS A CA 1
ATOM 1841 C C . LYS A 1 262 ? 12.022 -1.956 -17.207 1.00 95.50 262 LYS A C 1
ATOM 1843 O O . LYS A 1 262 ? 10.896 -1.589 -16.910 1.00 95.50 262 LYS A O 1
ATOM 1848 N N . GLY A 1 263 ? 12.836 -1.264 -17.994 1.00 92.44 263 GLY A N 1
ATOM 1849 C CA . GLY A 1 263 ? 12.492 0.056 -18.511 1.00 92.44 263 GLY A CA 1
ATOM 1850 C C . GLY A 1 263 ? 12.776 1.183 -17.515 1.00 92.44 263 GLY A C 1
ATOM 1851 O O . GLY A 1 263 ? 13.223 0.924 -16.396 1.00 92.44 263 GLY A O 1
ATOM 1852 N N . PRO A 1 264 ? 12.622 2.440 -17.959 1.00 92.25 264 PRO A N 1
ATOM 1853 C CA . PRO A 1 264 ? 12.882 3.612 -17.133 1.00 92.25 264 PRO A CA 1
ATOM 1854 C C . PRO A 1 264 ? 11.646 4.108 -16.374 1.00 92.25 264 PRO A C 1
ATOM 1856 O O . PRO A 1 264 ? 11.807 4.953 -15.510 1.00 92.25 264 PRO A O 1
ATOM 1859 N N . ASP A 1 265 ? 10.445 3.627 -16.694 1.00 93.25 265 ASP A N 1
ATOM 1860 C CA . ASP A 1 265 ? 9.170 4.202 -16.234 1.00 93.25 265 ASP A CA 1
ATOM 1861 C C . ASP A 1 265 ? 8.610 3.472 -15.002 1.00 93.25 265 ASP A C 1
ATOM 1863 O O . ASP A 1 265 ? 7.412 3.375 -14.830 1.00 93.25 265 ASP A O 1
ATOM 1867 N N . GLN A 1 266 ? 9.468 2.850 -14.196 1.00 92.75 266 GLN A N 1
ATOM 1868 C CA . GLN A 1 266 ? 9.062 2.119 -12.993 1.00 92.75 266 GLN A CA 1
ATOM 1869 C C . GLN A 1 266 ? 10.011 2.476 -11.866 1.00 92.75 266 GLN A C 1
ATOM 1871 O O . GLN A 1 266 ? 11.228 2.511 -12.086 1.00 92.75 266 GLN A O 1
ATOM 1876 N N . ALA A 1 267 ? 9.517 2.642 -10.643 1.00 88.88 267 ALA A N 1
ATOM 1877 C CA . ALA A 1 267 ? 10.397 2.810 -9.496 1.00 88.88 267 ALA A CA 1
ATOM 1878 C C . ALA A 1 267 ? 11.258 1.540 -9.303 1.00 88.88 267 ALA A C 1
ATOM 1880 O O . ALA A 1 267 ? 10.771 0.418 -9.489 1.00 88.88 267 ALA A O 1
ATOM 1881 N N . PRO A 1 268 ? 12.548 1.655 -8.935 1.00 87.75 268 PRO A N 1
ATOM 1882 C CA . PRO A 1 268 ? 13.317 2.872 -8.654 1.00 87.75 268 PRO A CA 1
ATOM 1883 C C . PRO A 1 268 ? 14.047 3.474 -9.874 1.00 87.75 268 PRO A C 1
ATOM 1885 O O . PRO A 1 268 ? 14.989 4.245 -9.715 1.00 87.75 268 PRO A O 1
ATOM 1888 N N . ALA A 1 269 ? 13.720 3.058 -11.099 1.00 89.19 269 ALA A N 1
ATOM 1889 C CA . ALA A 1 269 ? 14.434 3.473 -12.307 1.00 89.19 269 ALA A CA 1
ATOM 1890 C C . ALA A 1 269 ? 14.012 4.850 -12.853 1.00 89.19 269 ALA A C 1
ATOM 1892 O O . ALA A 1 269 ? 14.783 5.437 -13.617 1.00 89.19 269 ALA A O 1
ATOM 1893 N N . GLN A 1 270 ? 12.830 5.345 -12.482 1.00 87.31 270 GLN A N 1
ATOM 1894 C CA . GLN A 1 270 ? 12.302 6.629 -12.950 1.00 87.31 270 GLN A CA 1
ATOM 1895 C C . GLN A 1 270 ? 13.064 7.840 -12.400 1.00 87.31 270 GLN A C 1
ATOM 1897 O O . GLN A 1 270 ? 13.547 7.847 -11.271 1.00 87.31 270 GLN A O 1
ATOM 1902 N N . GLU A 1 271 ? 13.169 8.884 -13.220 1.00 86.25 271 GLU A N 1
ATOM 1903 C CA . GLU A 1 271 ? 13.788 10.170 -12.884 1.00 86.25 271 GLU A CA 1
ATOM 1904 C C . GLU A 1 271 ? 12.797 11.141 -12.219 1.00 86.25 271 GLU A C 1
ATOM 1906 O O . GLU A 1 271 ? 13.223 12.120 -11.602 1.00 86.25 271 GLU A O 1
ATOM 1911 N N . ALA A 1 272 ? 11.489 10.897 -12.351 1.00 86.69 272 ALA A N 1
ATOM 1912 C CA . ALA A 1 272 ? 10.422 11.702 -11.761 1.00 86.69 272 ALA A CA 1
ATOM 1913 C C . ALA A 1 272 ? 9.240 10.820 -11.302 1.00 86.69 272 ALA A C 1
ATOM 1915 O O . ALA A 1 272 ? 9.059 9.741 -11.860 1.00 86.69 272 ALA A O 1
ATOM 1916 N N . PRO A 1 273 ? 8.438 11.264 -10.311 1.00 84.44 273 PRO A N 1
ATOM 1917 C CA . PRO A 1 273 ? 7.285 10.511 -9.807 1.00 84.44 273 PRO A CA 1
ATOM 1918 C C . PRO A 1 273 ? 6.217 10.145 -10.847 1.00 84.44 273 PRO A C 1
ATOM 1920 O O . PRO A 1 273 ? 5.653 9.074 -10.731 1.00 84.44 273 PRO A O 1
ATOM 1923 N N . ASP A 1 274 ? 5.985 11.020 -11.827 1.00 87.25 274 ASP A N 1
ATOM 1924 C CA . ASP A 1 274 ? 4.962 10.921 -12.885 1.00 87.25 274 ASP A CA 1
ATOM 1925 C C . ASP A 1 274 ? 5.696 10.936 -14.242 1.00 87.25 274 ASP A C 1
ATOM 1927 O O . ASP A 1 274 ? 5.826 11.974 -14.901 1.00 87.25 274 ASP A O 1
ATOM 1931 N N . GLN A 1 275 ? 6.406 9.842 -14.551 1.00 89.69 275 GLN A N 1
ATOM 1932 C CA . GLN A 1 275 ? 7.281 9.766 -15.732 1.00 89.69 275 GLN A CA 1
ATOM 1933 C C . GLN A 1 275 ? 6.657 8.988 -16.890 1.00 89.69 275 GLN A C 1
ATOM 1935 O O . GLN A 1 275 ? 6.931 9.327 -18.051 1.00 89.69 275 GLN A O 1
ATOM 1940 N N . GLY A 1 276 ? 5.927 7.911 -16.601 1.00 90.94 276 GLY A N 1
ATOM 1941 C CA . GLY A 1 276 ? 5.381 7.028 -17.613 1.00 90.94 276 GLY A CA 1
ATOM 1942 C C . GLY A 1 276 ? 4.273 7.689 -18.424 1.00 90.94 276 GLY A C 1
ATOM 1943 O O . GLY A 1 276 ? 4.039 8.895 -18.396 1.00 90.94 276 GLY A O 1
ATOM 1944 N N . ALA A 1 277 ? 3.661 6.900 -19.300 1.00 95.75 277 ALA A 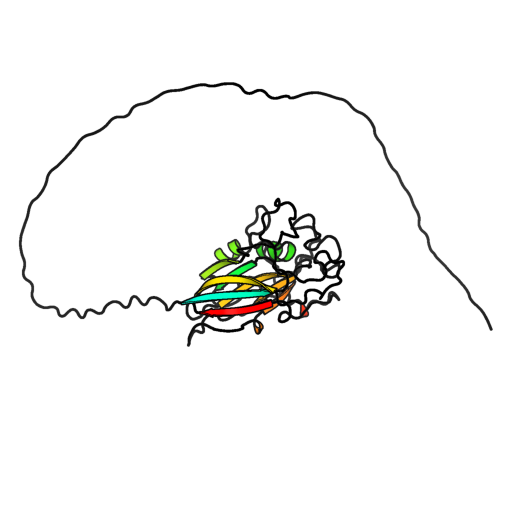N 1
ATOM 1945 C CA . ALA A 1 277 ? 2.586 7.397 -20.148 1.00 95.75 277 ALA A CA 1
ATOM 1946 C C . ALA A 1 277 ? 1.241 7.147 -19.475 1.00 95.75 277 ALA A C 1
ATOM 1948 O O . ALA A 1 277 ? 1.027 6.037 -19.020 1.00 95.75 277 ALA A O 1
ATOM 1949 N N . ASP A 1 278 ? 0.300 8.083 -19.563 1.00 96.50 278 ASP A N 1
ATOM 1950 C CA . ASP A 1 278 ? -1.058 7.843 -19.064 1.00 96.50 278 ASP A CA 1
ATOM 1951 C C . ASP A 1 278 ? -1.745 6.655 -19.786 1.00 96.50 278 ASP A C 1
ATOM 1953 O O . ASP A 1 278 ? -1.846 6.626 -21.024 1.00 96.50 278 ASP A O 1
ATOM 1957 N N . GLU A 1 279 ? -2.301 5.700 -19.030 1.00 96.19 279 GLU A N 1
ATOM 1958 C CA . GLU A 1 279 ? -3.225 4.666 -19.530 1.00 96.19 279 GLU A CA 1
ATOM 1959 C C . GLU A 1 279 ? -4.663 5.203 -19.605 1.00 96.19 279 GLU A C 1
ATOM 1961 O O . GLU A 1 279 ? -5.417 4.849 -20.521 1.00 96.19 279 GLU A O 1
ATOM 1966 N N . GLY A 1 280 ? -5.049 6.076 -18.665 1.00 95.75 280 GLY A N 1
ATOM 1967 C CA . GLY A 1 280 ? -6.435 6.537 -18.510 1.00 95.75 280 GLY A CA 1
ATOM 1968 C C . GLY A 1 280 ? -7.405 5.382 -18.233 1.00 95.75 280 GLY A C 1
ATOM 1969 O O . GLY A 1 280 ? -8.544 5.388 -18.715 1.00 95.75 280 GLY A O 1
ATOM 1970 N N . GLY A 1 281 ? -6.908 4.361 -17.540 1.00 97.94 281 GLY A N 1
ATOM 1971 C CA . GLY A 1 281 ? -7.612 3.160 -17.142 1.00 97.94 281 GLY A CA 1
ATOM 1972 C C . GLY A 1 281 ? -8.373 3.336 -15.831 1.00 97.94 281 GLY A C 1
ATOM 1973 O O . GLY A 1 281 ? -8.843 4.421 -15.475 1.00 97.94 281 GLY A O 1
ATOM 1974 N N . VAL A 1 282 ? -8.575 2.207 -15.162 1.00 98.75 282 VAL A N 1
ATOM 1975 C CA . VAL A 1 282 ? -9.361 2.090 -13.934 1.00 98.75 282 VAL A CA 1
ATOM 1976 C C . VAL A 1 282 ? -8.713 1.071 -13.015 1.00 98.75 282 VAL A C 1
ATOM 1978 O O . VAL A 1 282 ? -8.055 0.144 -13.498 1.00 98.75 282 VAL A O 1
ATOM 1981 N N . VAL A 1 283 ? -8.990 1.183 -11.720 1.00 98.88 283 VAL A N 1
ATOM 1982 C CA . VAL A 1 283 ? -8.461 0.263 -10.719 1.00 98.88 283 VAL A CA 1
ATOM 1983 C C . VAL A 1 283 ? -9.004 -1.144 -10.957 1.00 98.88 283 VAL A C 1
ATOM 1985 O O . VAL A 1 283 ? -10.217 -1.364 -11.076 1.00 98.88 283 VAL A O 1
ATOM 1988 N N . ARG A 1 284 ? -8.101 -2.126 -11.021 1.00 98.69 284 ARG A N 1
ATOM 1989 C CA . ARG A 1 284 ? -8.418 -3.542 -11.263 1.00 98.69 284 ARG A CA 1
ATOM 1990 C C . ARG A 1 284 ? -7.659 -4.429 -10.291 1.00 98.69 284 ARG A C 1
ATOM 1992 O O . ARG A 1 284 ? -6.529 -4.136 -9.916 1.00 98.69 284 ARG A O 1
ATOM 1999 N N . ARG A 1 285 ? -8.233 -5.587 -9.944 1.00 98.56 285 ARG A N 1
ATOM 2000 C CA . ARG A 1 285 ? -7.437 -6.653 -9.315 1.00 98.56 285 ARG A CA 1
ATOM 2001 C C . ARG A 1 285 ? -6.343 -7.073 -10.294 1.00 98.56 285 ARG A C 1
ATOM 2003 O O . ARG A 1 285 ? -6.661 -7.466 -11.415 1.00 98.56 285 ARG A O 1
ATOM 2010 N N . LEU A 1 286 ? -5.087 -7.096 -9.854 1.00 98.50 286 LEU A N 1
ATOM 2011 C CA . LEU A 1 286 ? -3.942 -7.369 -10.729 1.00 98.50 286 LEU A CA 1
ATOM 2012 C C . LEU A 1 286 ? -4.052 -8.731 -11.429 1.00 98.50 286 LEU A C 1
ATOM 2014 O O . LEU A 1 286 ? -3.751 -8.870 -12.604 1.00 98.50 286 LEU A O 1
ATOM 2018 N N . ARG A 1 287 ? -4.595 -9.744 -10.741 1.00 96.94 287 ARG A N 1
ATOM 2019 C CA . ARG A 1 287 ? -4.840 -11.083 -11.317 1.00 96.94 287 ARG A CA 1
ATOM 2020 C C . ARG A 1 287 ? -5.818 -11.102 -12.508 1.00 96.94 287 ARG A C 1
ATOM 2022 O O . ARG A 1 287 ? -5.983 -12.147 -13.135 1.00 96.94 287 ARG A O 1
ATOM 2029 N N . GLU A 1 288 ? -6.564 -10.019 -12.720 1.00 97.00 288 GLU A N 1
ATOM 2030 C CA . GLU A 1 288 ? -7.530 -9.848 -13.812 1.00 97.00 288 GLU A CA 1
ATOM 2031 C C . GLU A 1 288 ? -6.938 -9.023 -14.970 1.00 97.00 288 GLU A C 1
ATOM 2033 O O . GLU A 1 288 ? -7.558 -8.935 -16.032 1.00 97.00 288 GLU A O 1
ATOM 2038 N N . VAL A 1 289 ? -5.736 -8.467 -14.785 1.00 97.12 289 VAL A N 1
ATOM 2039 C CA . VAL A 1 289 ? -4.943 -7.794 -15.815 1.00 97.12 289 VAL A CA 1
ATOM 2040 C C . VAL A 1 289 ? -4.188 -8.855 -16.625 1.00 97.12 289 VAL A C 1
ATOM 2042 O O . VAL A 1 289 ? -3.527 -9.731 -16.074 1.00 97.12 289 VAL A O 1
ATOM 2045 N N . ASP A 1 290 ? -4.335 -8.817 -17.952 1.00 94.69 290 ASP A N 1
ATOM 2046 C CA . ASP A 1 290 ? -3.694 -9.749 -18.900 1.00 94.69 290 ASP A CA 1
ATOM 2047 C C . ASP A 1 290 ? -2.578 -9.024 -19.669 1.00 94.69 290 ASP A C 1
ATOM 2049 O O . ASP A 1 290 ? -2.629 -8.875 -20.892 1.00 94.69 290 ASP A O 1
ATOM 2053 N N . ASP A 1 291 ? -1.601 -8.498 -18.928 1.00 96.44 291 ASP A N 1
ATOM 2054 C CA . ASP A 1 291 ? -0.427 -7.796 -19.472 1.00 96.44 291 ASP A CA 1
ATOM 2055 C C . ASP A 1 291 ? 0.707 -8.751 -19.896 1.00 96.44 291 ASP A C 1
ATOM 2057 O O . ASP A 1 291 ? 1.579 -8.392 -20.691 1.00 96.44 291 ASP A O 1
ATOM 2061 N N . GLY A 1 292 ? 0.648 -10.007 -19.445 1.00 97.25 292 GLY A N 1
ATOM 2062 C CA . GLY A 1 292 ? 1.620 -11.050 -19.755 1.00 97.25 292 GLY A CA 1
ATOM 2063 C C . GLY A 1 292 ? 2.844 -11.074 -18.837 1.00 97.25 292 GLY A C 1
ATOM 2064 O O . GLY A 1 292 ? 3.782 -11.825 -19.133 1.00 97.25 292 GLY A O 1
ATOM 2065 N N . HIS A 1 293 ? 2.839 -10.305 -17.747 1.00 97.56 293 HIS A N 1
ATOM 2066 C CA . HIS A 1 293 ? 3.902 -10.295 -16.744 1.00 97.56 293 HIS A CA 1
ATOM 2067 C C . HIS A 1 293 ? 3.625 -11.289 -15.612 1.00 97.56 293 HIS A C 1
ATOM 2069 O O . HIS A 1 293 ? 2.536 -11.846 -15.475 1.00 97.56 293 HIS A O 1
ATOM 2075 N N . GLU A 1 294 ? 4.658 -11.574 -14.822 1.00 96.94 294 GLU A N 1
ATOM 2076 C CA . GLU A 1 294 ? 4.573 -12.488 -13.685 1.00 96.94 294 GLU A CA 1
ATOM 2077 C C . GLU A 1 294 ? 4.639 -11.694 -12.383 1.00 96.94 294 GLU A C 1
ATOM 2079 O O . GLU A 1 294 ? 5.585 -10.939 -12.166 1.00 96.94 294 GLU A O 1
ATOM 2084 N N . TYR A 1 295 ? 3.654 -11.917 -11.516 1.00 98.00 295 TYR A N 1
ATOM 2085 C CA . TYR A 1 295 ? 3.554 -11.301 -10.199 1.00 98.00 295 TYR A CA 1
ATOM 2086 C C . TYR A 1 295 ? 3.393 -12.389 -9.128 1.00 98.00 295 TYR A C 1
ATOM 2088 O O . TYR A 1 295 ? 2.717 -13.397 -9.374 1.00 98.00 295 TYR A O 1
ATOM 2096 N N . PRO A 1 296 ? 3.992 -12.218 -7.937 1.00 97.88 296 PRO A N 1
ATOM 2097 C CA . PRO A 1 296 ? 3.767 -13.122 -6.813 1.00 97.88 296 PRO A CA 1
ATOM 2098 C C . PRO A 1 296 ? 2.316 -13.026 -6.320 1.00 97.88 296 PRO A C 1
ATOM 2100 O O . PRO A 1 296 ? 1.646 -12.006 -6.488 1.00 97.88 296 PRO A O 1
ATOM 2103 N N . ALA A 1 297 ? 1.817 -14.080 -5.671 1.00 98.06 297 ALA A N 1
ATOM 2104 C CA . ALA A 1 297 ? 0.549 -13.980 -4.955 1.00 98.06 297 ALA A CA 1
ATOM 2105 C C . ALA A 1 297 ? 0.707 -13.031 -3.757 1.00 98.06 297 ALA A C 1
ATOM 2107 O O . ALA A 1 297 ? 1.757 -13.014 -3.130 1.00 98.06 297 ALA A O 1
ATOM 2108 N N . VAL A 1 298 ? -0.340 -12.291 -3.384 1.00 98.25 298 VAL A N 1
ATOM 2109 C CA . VAL A 1 298 ? -0.265 -11.305 -2.285 1.00 98.25 298 VAL A CA 1
ATOM 2110 C C . VAL A 1 298 ? 0.235 -11.893 -0.956 1.00 98.25 298 VAL A C 1
ATOM 2112 O O . VAL A 1 298 ? 1.024 -11.249 -0.274 1.00 98.25 298 VAL A O 1
ATOM 2115 N N . GLY A 1 299 ? -0.141 -13.133 -0.620 1.00 98.25 299 GLY A N 1
ATOM 2116 C CA . GLY A 1 299 ? 0.344 -13.825 0.584 1.00 98.25 299 GLY A CA 1
ATOM 2117 C C . GLY A 1 299 ? 1.811 -14.272 0.511 1.00 98.25 299 GLY A C 1
ATOM 2118 O O . GLY A 1 299 ? 2.396 -14.610 1.535 1.00 98.25 299 GLY A O 1
ATOM 2119 N N . ASP A 1 300 ? 2.407 -14.246 -0.683 1.00 98.50 300 ASP A N 1
ATOM 2120 C CA . ASP A 1 300 ? 3.849 -14.376 -0.907 1.00 98.50 300 ASP A CA 1
ATOM 2121 C C . ASP A 1 300 ? 4.525 -12.995 -1.019 1.00 98.50 300 ASP A C 1
ATOM 2123 O O . ASP A 1 300 ? 5.687 -12.934 -1.399 1.00 98.50 300 ASP A O 1
ATOM 2127 N N . VAL A 1 301 ? 3.825 -11.886 -0.748 1.00 98.38 301 VAL A N 1
ATOM 2128 C CA . VAL A 1 301 ? 4.376 -10.517 -0.772 1.00 98.38 301 VAL A CA 1
ATOM 2129 C C . VAL A 1 301 ? 4.304 -9.881 0.600 1.00 98.38 301 VAL A C 1
ATOM 2131 O O . VAL A 1 301 ? 5.320 -9.416 1.112 1.00 98.38 301 VAL A O 1
ATOM 2134 N N . VAL A 1 302 ? 3.113 -9.862 1.199 1.00 98.38 302 VAL A N 1
ATOM 2135 C CA . VAL A 1 302 ? 2.888 -9.277 2.518 1.00 98.38 302 VAL A CA 1
ATOM 2136 C C . VAL A 1 302 ? 2.277 -10.274 3.488 1.00 98.38 302 VAL A C 1
ATOM 2138 O O . VAL A 1 302 ? 1.503 -11.142 3.097 1.00 98.38 302 VAL A O 1
ATOM 2141 N N . GLN A 1 303 ? 2.591 -10.098 4.769 1.00 98.50 303 GLN A N 1
ATOM 2142 C CA . GLN A 1 303 ? 1.807 -10.636 5.872 1.00 98.50 303 GLN A CA 1
ATOM 2143 C C . GLN A 1 303 ? 1.250 -9.476 6.695 1.00 98.50 303 GLN A C 1
ATOM 2145 O O . GLN A 1 303 ? 2.004 -8.618 7.158 1.00 98.50 303 GLN A O 1
ATOM 2150 N N . VAL A 1 304 ? -0.067 -9.466 6.894 1.00 98.56 304 VAL A N 1
ATOM 2151 C CA . VAL A 1 304 ? -0.766 -8.463 7.700 1.00 98.56 304 VAL A CA 1
ATOM 2152 C C . VAL A 1 304 ? -1.256 -9.112 8.987 1.00 98.56 304 VAL A C 1
ATOM 2154 O O . VAL A 1 304 ? -2.027 -10.071 8.953 1.00 98.56 304 VAL A O 1
ATOM 2157 N N . THR A 1 305 ? -0.829 -8.585 10.131 1.00 98.50 305 THR A N 1
ATOM 2158 C CA . THR A 1 305 ? -1.264 -9.058 11.453 1.00 98.50 305 THR A CA 1
ATOM 2159 C C . THR A 1 305 ? -1.832 -7.920 12.285 1.00 98.50 305 THR A C 1
ATOM 2161 O O . THR A 1 305 ? -1.267 -6.826 12.296 1.00 98.50 305 THR A O 1
ATOM 2164 N N . VAL A 1 306 ? -2.900 -8.204 13.026 1.00 98.44 306 VAL A N 1
ATOM 2165 C CA . VAL A 1 306 ? -3.516 -7.291 13.996 1.00 98.44 306 VAL A CA 1
ATOM 2166 C C . VAL A 1 306 ? -3.339 -7.876 15.393 1.00 98.44 306 VAL A C 1
ATOM 2168 O O . VAL A 1 306 ? -3.479 -9.084 15.578 1.00 98.44 306 VAL A O 1
ATOM 2171 N N . THR A 1 307 ? -3.002 -7.043 16.376 1.00 98.19 307 THR A N 1
ATOM 2172 C CA . THR A 1 307 ? -2.856 -7.459 17.777 1.00 98.19 307 THR A CA 1
ATOM 2173 C C . THR A 1 307 ? -3.412 -6.380 18.708 1.00 98.19 307 THR A C 1
ATOM 2175 O O . THR A 1 307 ? -2.915 -5.255 18.658 1.00 98.19 307 THR A O 1
ATOM 2178 N N . PRO A 1 308 ? -4.384 -6.684 19.582 1.00 97.06 308 PRO A N 1
ATOM 2179 C CA . PRO A 1 308 ? -4.824 -5.760 20.631 1.00 97.06 308 PRO A CA 1
ATOM 2180 C C . PRO A 1 308 ? -3.682 -5.435 21.608 1.00 97.06 308 PRO A C 1
ATOM 2182 O O . PRO A 1 308 ? -2.913 -6.333 21.969 1.00 97.06 308 PRO A O 1
ATOM 2185 N N . THR A 1 309 ? -3.559 -4.175 22.034 1.00 91.69 309 THR A N 1
ATOM 2186 C CA . THR A 1 309 ? -2.443 -3.675 22.873 1.00 91.69 309 THR A CA 1
ATOM 2187 C C . THR A 1 309 ? -2.880 -3.167 24.237 1.00 91.69 309 THR A C 1
ATOM 2189 O O . THR A 1 309 ? -3.940 -2.509 24.305 1.00 91.69 309 THR A O 1
#